Protein AF-A0A2E9QDQ7-F1 (afdb_monomer)

Structure (mmCIF, N/CA/C/O backbone):
data_AF-A0A2E9QDQ7-F1
#
_entry.id   AF-A0A2E9QDQ7-F1
#
loop_
_atom_site.group_PDB
_atom_site.id
_atom_site.type_symbol
_atom_site.label_atom_id
_atom_site.label_alt_id
_atom_site.label_comp_id
_atom_site.label_asym_id
_atom_site.label_entity_id
_atom_site.label_seq_id
_atom_site.pdbx_PDB_ins_code
_atom_site.Cartn_x
_atom_site.Cartn_y
_atom_site.Cartn_z
_atom_site.occupancy
_atom_site.B_iso_or_equiv
_atom_site.auth_seq_id
_atom_site.auth_comp_id
_atom_site.auth_asym_id
_atom_site.auth_atom_id
_atom_site.pdbx_PDB_model_num
ATOM 1 N N . MET A 1 1 ? -11.666 1.377 -4.162 1.00 69.69 1 MET A N 1
ATOM 2 C CA . MET A 1 1 ? -11.139 2.618 -3.566 1.00 69.69 1 MET A CA 1
ATOM 3 C C . MET A 1 1 ? -12.273 3.069 -2.701 1.00 69.69 1 MET A C 1
ATOM 5 O O . MET A 1 1 ? -13.340 3.264 -3.273 1.00 69.69 1 MET A O 1
ATOM 9 N N . ALA A 1 2 ? -12.061 3.146 -1.387 1.00 80.88 2 ALA A N 1
ATOM 10 C CA . ALA A 1 2 ? -13.125 3.491 -0.459 1.00 80.88 2 ALA A CA 1
ATOM 11 C C . ALA A 1 2 ? -13.855 4.744 -0.945 1.00 80.88 2 ALA A C 1
ATOM 13 O O . ALA A 1 2 ? -13.221 5.751 -1.274 1.00 80.88 2 ALA A O 1
ATOM 14 N N . LEU A 1 3 ? -15.177 4.650 -1.048 1.00 86.06 3 LEU A N 1
ATOM 15 C CA . LEU A 1 3 ? -15.994 5.779 -1.452 1.00 86.06 3 LEU A CA 1
ATOM 16 C C . LEU A 1 3 ? -16.022 6.782 -0.294 1.00 86.06 3 LEU A C 1
ATOM 18 O O . LEU A 1 3 ? -16.659 6.534 0.730 1.00 86.06 3 LEU A O 1
ATOM 22 N N . ILE A 1 4 ? -15.309 7.895 -0.459 1.00 90.00 4 ILE A N 1
ATOM 23 C CA . ILE A 1 4 ? -15.383 9.037 0.453 1.00 90.00 4 ILE A CA 1
ATOM 24 C C . ILE A 1 4 ? -16.453 9.980 -0.079 1.00 90.00 4 ILE A C 1
ATOM 26 O O . ILE A 1 4 ? -16.355 10.471 -1.202 1.00 90.00 4 ILE A O 1
ATOM 30 N N . ILE A 1 5 ? -17.487 10.190 0.723 1.00 90.12 5 ILE A N 1
ATOM 31 C CA . ILE A 1 5 ? -18.567 11.125 0.439 1.00 90.12 5 ILE A CA 1
ATOM 32 C C . ILE A 1 5 ? -18.109 12.492 0.935 1.00 90.12 5 ILE A C 1
ATOM 34 O O . ILE A 1 5 ? -17.654 12.619 2.077 1.00 90.12 5 ILE A O 1
ATOM 38 N N . GLN A 1 6 ? -18.199 13.485 0.056 1.00 92.88 6 GLN A N 1
ATOM 39 C CA . GLN A 1 6 ? -17.952 14.884 0.372 1.00 92.88 6 GLN A CA 1
ATOM 40 C C . GLN A 1 6 ? -19.229 15.691 0.131 1.00 92.88 6 GLN A C 1
ATOM 42 O O . GLN A 1 6 ? -19.962 15.391 -0.816 1.00 92.88 6 GLN A O 1
ATOM 47 N N . ASP A 1 7 ? -19.483 16.687 0.977 1.00 92.12 7 ASP A N 1
ATOM 48 C CA . ASP A 1 7 ? -20.577 17.642 0.784 1.00 92.12 7 ASP A CA 1
ATOM 49 C C . ASP A 1 7 ? -20.266 18.652 -0.343 1.00 92.12 7 ASP A C 1
ATOM 51 O O . ASP A 1 7 ? -19.207 18.615 -0.978 1.00 92.12 7 ASP A O 1
ATOM 55 N N . GLU A 1 8 ? -21.205 19.565 -0.609 1.00 94.19 8 GLU A N 1
ATOM 56 C CA . GLU A 1 8 ? -21.046 20.620 -1.625 1.00 94.19 8 GLU A CA 1
ATOM 57 C C . GLU A 1 8 ? -19.878 21.579 -1.324 1.00 94.19 8 GLU A C 1
ATOM 59 O O . GLU A 1 8 ? -19.336 22.197 -2.243 1.00 94.19 8 GLU A O 1
ATOM 64 N N . ASP A 1 9 ? -19.461 21.664 -0.059 1.00 93.12 9 ASP A N 1
ATOM 65 C CA . ASP A 1 9 ? -18.353 22.492 0.419 1.00 93.12 9 ASP A CA 1
ATOM 66 C C . ASP A 1 9 ? -17.008 21.730 0.431 1.00 93.12 9 ASP A C 1
ATOM 68 O O . ASP A 1 9 ? -15.956 22.313 0.714 1.00 93.12 9 ASP A O 1
ATOM 72 N N . GLY A 1 10 ? -17.010 20.436 0.088 1.00 91.62 10 GLY A N 1
ATOM 73 C CA . GLY A 1 10 ? -15.838 19.561 0.072 1.00 91.62 10 GLY A CA 1
ATOM 74 C C . GLY A 1 10 ? -15.467 18.953 1.431 1.00 91.62 10 GLY A C 1
ATOM 75 O O . GLY A 1 10 ? -14.397 18.347 1.550 1.00 91.62 10 GLY A O 1
ATOM 76 N N . ASN A 1 11 ? -16.312 19.089 2.457 1.00 91.44 11 ASN A N 1
ATOM 77 C CA . ASN A 1 11 ? -16.100 18.447 3.753 1.00 91.44 11 ASN A CA 1
ATOM 78 C C . ASN A 1 11 ? -16.410 16.953 3.669 1.00 91.44 11 ASN A C 1
ATOM 80 O O . ASN A 1 11 ? -17.336 16.536 2.981 1.00 91.44 11 ASN A O 1
ATOM 84 N N . ILE A 1 12 ? -15.653 16.135 4.401 1.00 92.94 12 ILE A N 1
ATOM 85 C CA . ILE A 1 12 ? -15.870 14.686 4.452 1.00 92.94 12 ILE A CA 1
ATOM 86 C C . ILE A 1 12 ? -17.113 14.377 5.299 1.00 92.94 12 ILE A C 1
ATOM 88 O O . ILE A 1 12 ? -17.152 14.709 6.482 1.00 92.94 12 ILE A O 1
ATOM 92 N N . GLU A 1 13 ? -18.087 13.678 4.714 1.00 95.25 13 GLU A N 1
ATOM 93 C CA . GLU A 1 13 ? -19.295 13.187 5.401 1.00 95.25 13 GLU A CA 1
ATOM 94 C C . GLU A 1 13 ? -19.233 11.687 5.730 1.00 95.25 13 GLU A C 1
ATOM 96 O O . GLU A 1 13 ? -20.048 11.168 6.495 1.00 95.25 13 GLU A O 1
ATOM 101 N N . SER A 1 14 ? -18.266 10.960 5.164 1.00 96.12 14 SER A N 1
ATOM 102 C CA . SER A 1 14 ? -18.075 9.539 5.459 1.00 96.12 14 SER A CA 1
ATOM 103 C C . SER A 1 14 ? -17.737 9.298 6.935 1.00 96.12 14 SER A C 1
ATOM 105 O O . SER A 1 14 ? -16.966 10.035 7.548 1.00 96.12 14 SER A O 1
ATOM 107 N N . THR A 1 15 ? -18.258 8.207 7.493 1.00 97.38 15 THR A N 1
ATOM 108 C CA . THR A 1 15 ? -18.005 7.783 8.877 1.00 97.38 15 THR A CA 1
ATOM 109 C C . THR A 1 15 ? -16.925 6.708 8.955 1.00 97.38 15 THR A C 1
ATOM 111 O O . THR A 1 15 ? -16.829 5.843 8.084 1.00 97.38 15 THR A O 1
ATOM 114 N N . CYS A 1 16 ? -16.148 6.709 10.034 1.00 98.06 16 CYS A N 1
ATOM 115 C CA . CYS A 1 16 ? -15.185 5.662 10.349 1.00 98.06 16 CYS A CA 1
ATOM 116 C C . CYS A 1 16 ? -15.912 4.348 10.648 1.00 98.06 16 CYS A C 1
ATOM 118 O O . CYS A 1 16 ? -16.720 4.282 11.575 1.00 98.06 16 CYS A O 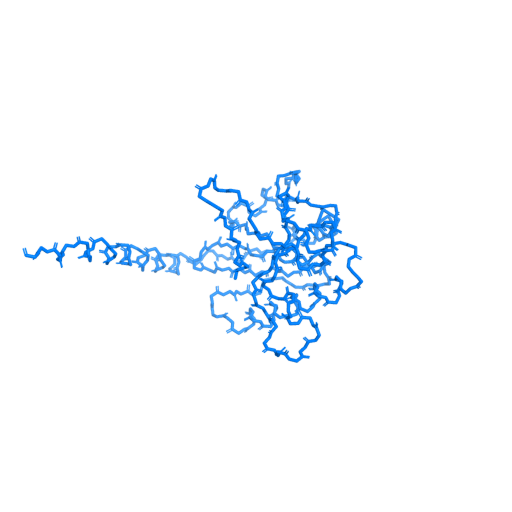1
ATOM 120 N N . CYS A 1 17 ? -15.580 3.278 9.926 1.00 97.94 17 CYS A N 1
ATOM 121 C CA . CYS A 1 17 ? -16.253 1.984 10.087 1.00 97.94 17 CYS A CA 1
ATOM 122 C C . CYS A 1 17 ? -15.994 1.286 11.437 1.00 97.94 17 CYS A C 1
ATOM 124 O O . CYS A 1 17 ? -16.620 0.272 11.724 1.00 97.94 17 CYS A O 1
ATOM 126 N N . LEU A 1 18 ? -15.068 1.796 12.260 1.00 98.19 18 LEU A N 1
ATOM 127 C CA . LEU A 1 18 ? -14.737 1.220 13.568 1.00 98.19 18 LEU A CA 1
ATOM 128 C C . LEU A 1 18 ? -15.426 1.936 14.736 1.00 98.19 18 LEU A C 1
ATOM 130 O O . LEU A 1 18 ? -15.877 1.276 15.668 1.00 98.19 18 LEU A O 1
ATOM 134 N N . CYS A 1 19 ? -15.490 3.272 14.721 1.00 98.25 19 CYS A N 1
ATOM 135 C CA . CYS A 1 19 ? -16.078 4.053 15.818 1.00 98.25 19 CYS A CA 1
ATOM 136 C C . CYS A 1 19 ? -17.420 4.710 15.473 1.00 98.25 19 CYS A C 1
ATOM 138 O O . CYS A 1 19 ? -18.106 5.160 16.383 1.00 98.25 19 CYS A O 1
ATOM 140 N N . GLY A 1 20 ? -17.799 4.772 14.192 1.00 97.81 20 GLY A N 1
ATOM 141 C CA . GLY A 1 20 ? -19.032 5.409 13.721 1.00 97.81 20 GLY A CA 1
ATOM 142 C C . GLY A 1 20 ? -18.980 6.938 13.617 1.00 97.81 20 GLY A C 1
ATOM 143 O O . GLY A 1 20 ? -19.902 7.531 13.068 1.00 97.81 20 GLY A O 1
ATOM 144 N N . GLU A 1 21 ? -17.912 7.582 14.092 1.00 97.94 21 GLU A N 1
ATOM 145 C CA . GLU A 1 21 ? -17.745 9.039 14.023 1.00 97.94 21 GLU A CA 1
ATOM 146 C C . GLU A 1 21 ? -17.345 9.509 12.617 1.00 97.94 21 GLU A C 1
ATOM 148 O O . GLU A 1 21 ? -16.761 8.750 11.838 1.00 97.94 21 GLU A O 1
ATOM 153 N N . ILE A 1 22 ? -17.607 10.783 12.306 1.00 97.00 22 ILE A N 1
ATOM 154 C CA . ILE A 1 22 ? -17.210 11.411 11.034 1.00 97.00 22 ILE A CA 1
ATOM 155 C C . ILE A 1 22 ? -15.687 11.312 10.848 1.00 97.00 22 ILE A C 1
ATOM 157 O O . ILE A 1 22 ? -14.900 11.518 11.780 1.00 97.00 22 ILE A O 1
ATOM 161 N N . LEU A 1 23 ? -15.257 10.973 9.633 1.00 97.06 23 LEU A N 1
ATOM 162 C CA . LEU A 1 23 ? -13.845 10.897 9.286 1.00 97.06 23 LEU A CA 1
ATOM 163 C C . LEU A 1 23 ? -13.187 12.270 9.292 1.00 97.06 23 LEU A C 1
ATOM 165 O O . LEU A 1 23 ? -13.744 13.268 8.847 1.00 97.06 23 LEU A O 1
ATOM 169 N N . CYS A 1 24 ? -11.945 12.289 9.750 1.00 94.19 24 CYS A N 1
ATOM 170 C CA . CYS A 1 24 ? -11.055 13.424 9.606 1.00 94.19 24 CYS A CA 1
ATOM 171 C C . CYS A 1 24 ? -9.728 12.945 9.024 1.00 94.19 24 CYS A C 1
ATOM 173 O O . CYS A 1 24 ? -9.340 11.785 9.193 1.00 94.19 24 CYS A O 1
ATOM 175 N N . GLU A 1 25 ? -9.045 13.841 8.321 1.00 90.50 25 GLU A N 1
ATOM 176 C CA . GLU A 1 25 ? -7.719 13.560 7.783 1.00 90.50 25 GLU A CA 1
ATOM 177 C C . GLU A 1 25 ? -6.648 13.601 8.896 1.00 90.50 25 GLU A C 1
ATOM 179 O O . GLU A 1 25 ? -6.712 14.471 9.773 1.00 90.50 25 GLU A O 1
ATOM 184 N N . PRO A 1 26 ? -5.632 12.717 8.855 1.00 93.88 26 PRO A N 1
ATOM 185 C CA . PRO A 1 26 ? -5.490 11.615 7.906 1.00 93.88 26 PRO A CA 1
ATOM 186 C C . PRO A 1 26 ? -6.355 10.396 8.283 1.00 93.88 26 PRO A C 1
ATOM 188 O O . PRO A 1 26 ? -6.446 10.024 9.459 1.00 93.88 26 PRO A O 1
ATOM 191 N N . PHE A 1 27 ? -6.899 9.696 7.284 1.00 95.44 27 PHE A N 1
ATOM 192 C CA . PHE A 1 27 ? -7.572 8.401 7.467 1.00 95.44 27 PHE A CA 1
ATOM 193 C C . PHE A 1 27 ? -6.848 7.244 6.758 1.00 95.44 27 PHE A C 1
ATOM 195 O O . PHE A 1 27 ? -6.001 7.435 5.887 1.00 95.44 27 PHE A O 1
ATOM 202 N N . TYR A 1 28 ? -7.173 6.019 7.164 1.00 96.88 28 TYR A N 1
ATOM 203 C CA . TYR A 1 28 ? -6.730 4.780 6.537 1.00 96.88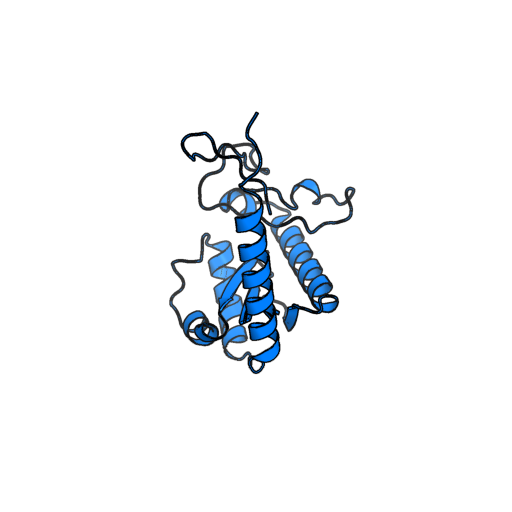 28 TYR A CA 1
ATOM 204 C C . TYR A 1 28 ? -7.877 4.179 5.730 1.00 96.88 28 TYR A C 1
ATOM 206 O O . TYR A 1 28 ? -9.006 4.069 6.210 1.00 96.88 28 TYR A O 1
ATOM 214 N N . ALA A 1 29 ? -7.581 3.767 4.505 1.00 96.44 29 ALA A N 1
ATOM 215 C CA . ALA A 1 29 ? -8.517 3.055 3.657 1.00 96.44 29 ALA A CA 1
ATOM 216 C C . ALA A 1 29 ? -7.762 2.115 2.719 1.00 96.44 29 ALA A C 1
ATOM 218 O O . ALA A 1 29 ? -6.617 2.359 2.338 1.00 96.44 29 ALA A O 1
ATOM 219 N N . THR A 1 30 ? -8.435 1.046 2.310 1.00 96.50 30 THR A N 1
ATOM 220 C CA . THR A 1 30 ? -7.935 0.115 1.294 1.00 96.50 30 THR A CA 1
ATOM 221 C C . THR A 1 30 ? -8.878 0.108 0.098 1.00 96.50 30 THR A C 1
ATOM 223 O O . THR A 1 30 ? -9.997 0.603 0.176 1.00 96.50 30 THR A O 1
ATOM 226 N N . SER A 1 31 ? -8.429 -0.425 -1.036 1.00 94.62 31 SER A N 1
ATOM 227 C CA . SER A 1 31 ? -9.348 -0.923 -2.062 1.00 94.62 31 SER A CA 1
ATOM 228 C C . SER A 1 31 ? -9.942 -2.255 -1.620 1.00 94.62 31 SER A C 1
ATOM 230 O O . SER A 1 31 ? -9.203 -3.040 -1.029 1.00 94.62 31 SER A O 1
ATOM 232 N N . HIS A 1 32 ? -11.174 -2.569 -2.015 1.00 96.25 32 HIS A N 1
ATOM 233 C CA . HIS A 1 32 ? -11.739 -3.907 -1.816 1.00 96.25 32 HIS A CA 1
ATOM 234 C C . HIS A 1 32 ? -10.770 -5.017 -2.275 1.00 96.25 32 HIS A C 1
ATOM 236 O O . HIS A 1 32 ? -10.263 -4.988 -3.399 1.00 96.25 32 HIS A O 1
ATOM 242 N N . PHE A 1 33 ? -10.477 -5.967 -1.388 1.00 97.06 33 PHE A N 1
ATOM 243 C CA . PHE A 1 33 ? -9.507 -7.048 -1.601 1.00 97.06 33 PHE A CA 1
ATOM 244 C C . PHE A 1 33 ? -9.974 -8.407 -1.060 1.00 97.06 33 PHE A C 1
ATOM 246 O O . PHE A 1 33 ? -9.419 -9.430 -1.448 1.00 97.06 33 PHE A O 1
ATOM 253 N N . ILE A 1 34 ? -10.995 -8.453 -0.202 1.00 97.50 34 ILE A N 1
ATOM 254 C CA . ILE A 1 34 ? -11.528 -9.706 0.341 1.00 97.50 34 ILE A CA 1
ATOM 255 C C . ILE A 1 34 ? -12.701 -10.152 -0.531 1.00 97.50 34 ILE A C 1
ATOM 257 O O . ILE A 1 34 ? -13.760 -9.550 -0.482 1.00 97.50 34 ILE A O 1
ATOM 261 N N . ALA A 1 35 ? -12.522 -11.206 -1.328 1.00 96.38 35 ALA A N 1
ATOM 262 C CA . ALA A 1 35 ? -13.565 -11.663 -2.254 1.00 96.38 35 ALA A CA 1
ATOM 263 C C . ALA A 1 35 ? -14.699 -12.462 -1.580 1.00 96.38 35 ALA A C 1
ATOM 265 O O . ALA A 1 35 ? -15.816 -12.492 -2.091 1.00 96.38 35 ALA A O 1
ATOM 266 N N . ASP A 1 36 ? -14.418 -13.140 -0.463 1.00 97.62 36 ASP A N 1
ATOM 267 C CA . ASP A 1 36 ? -15.420 -13.923 0.266 1.00 97.62 36 ASP A CA 1
ATOM 268 C C . ASP A 1 36 ? -16.242 -13.021 1.191 1.00 97.62 36 ASP A C 1
ATOM 270 O O . ASP A 1 36 ? -15.745 -12.548 2.214 1.00 97.62 36 ASP A O 1
ATOM 274 N N . SER A 1 37 ? -17.519 -12.834 0.856 1.00 97.38 37 SER A N 1
ATOM 275 C CA . SER A 1 37 ? -18.459 -12.031 1.640 1.00 97.38 37 SER A CA 1
ATOM 276 C C . SER A 1 37 ? -18.781 -12.606 3.020 1.00 97.38 37 SER A C 1
ATOM 278 O O . SER A 1 37 ? -19.355 -11.902 3.844 1.00 97.38 37 SER A O 1
ATOM 280 N N . ASN A 1 38 ? -18.447 -13.873 3.283 1.00 98.00 38 ASN A N 1
ATOM 281 C CA . ASN A 1 38 ? -18.618 -14.489 4.602 1.00 98.00 38 ASN A CA 1
ATOM 282 C C . ASN A 1 38 ? -17.380 -14.327 5.492 1.00 98.00 38 ASN A C 1
ATOM 284 O O . ASN A 1 38 ? -17.408 -14.722 6.660 1.00 98.00 38 ASN A O 1
ATOM 288 N N . HIS A 1 39 ? -16.284 -13.782 4.959 1.00 98.19 39 HIS A N 1
ATOM 289 C CA . HIS A 1 39 ? -15.084 -13.551 5.742 1.00 98.19 39 HIS A CA 1
ATOM 290 C C . HIS A 1 39 ? -15.365 -12.475 6.811 1.00 98.19 39 HIS A C 1
ATOM 292 O O . HIS A 1 39 ? -15.869 -11.409 6.461 1.00 98.19 39 HIS A O 1
ATOM 298 N N . PRO A 1 40 ? -14.987 -12.672 8.092 1.00 98.25 40 PRO A N 1
ATOM 299 C CA . PRO A 1 40 ? -15.306 -11.726 9.172 1.00 98.25 40 PRO A CA 1
ATOM 300 C C . PRO A 1 40 ? -14.792 -10.301 8.945 1.00 98.25 40 PRO A C 1
ATOM 302 O O . PRO A 1 40 ? -15.317 -9.353 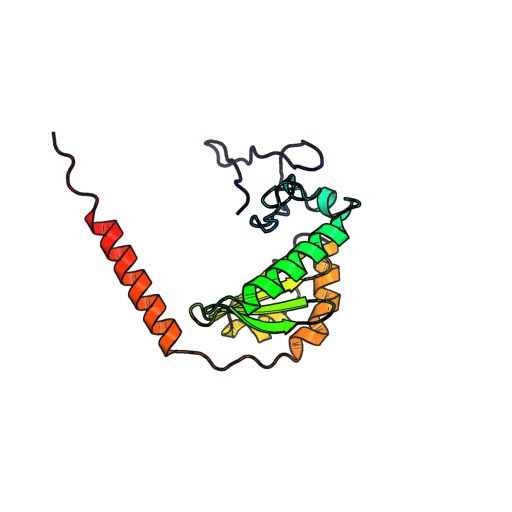9.509 1.00 98.25 40 PRO A O 1
ATOM 305 N N . LEU A 1 41 ? -13.748 -10.156 8.126 1.00 98.19 41 LEU A N 1
ATOM 306 C CA . LEU A 1 41 ? -13.147 -8.861 7.808 1.00 98.19 41 LEU A CA 1
ATOM 307 C C . LEU A 1 41 ? -13.668 -8.215 6.514 1.00 98.19 41 LEU A C 1
ATOM 309 O O . LEU A 1 41 ? -13.179 -7.152 6.135 1.00 98.19 41 LEU A O 1
ATOM 313 N N . PHE A 1 42 ? -14.603 -8.864 5.811 1.00 98.00 42 PHE A N 1
ATOM 314 C CA . PHE A 1 42 ? -15.081 -8.432 4.495 1.00 98.00 42 PHE A CA 1
ATOM 315 C C . PHE A 1 42 ? -15.592 -6.989 4.502 1.00 98.00 42 PHE A C 1
ATOM 317 O O . PHE A 1 42 ? -15.207 -6.206 3.638 1.00 98.00 42 PHE A O 1
ATOM 324 N N . GLU A 1 43 ? -16.392 -6.620 5.507 1.00 97.31 43 GLU A N 1
ATOM 325 C CA . GLU A 1 43 ? -16.998 -5.286 5.614 1.00 97.31 43 GLU A CA 1
ATOM 326 C C . GLU A 1 43 ? -15.977 -4.154 5.797 1.00 97.31 43 GLU A C 1
ATOM 328 O O . GLU A 1 43 ? -16.263 -3.012 5.455 1.00 97.31 43 GLU A O 1
ATOM 333 N N . PHE A 1 44 ? -14.769 -4.464 6.277 1.00 97.69 44 PHE A N 1
ATOM 334 C CA . PHE A 1 44 ? -13.692 -3.483 6.440 1.00 97.69 44 PHE A CA 1
ATOM 335 C C . PHE A 1 44 ? -12.855 -3.313 5.161 1.00 97.69 44 PHE A C 1
ATOM 337 O O . PHE A 1 44 ? -12.030 -2.402 5.055 1.00 97.69 44 PHE A O 1
ATOM 344 N N . SER A 1 45 ? -13.043 -4.191 4.172 1.00 96.00 45 SER A N 1
ATOM 345 C CA . SER A 1 45 ? -12.368 -4.119 2.881 1.00 96.00 45 SER A CA 1
ATOM 346 C C . SER A 1 45 ? -13.061 -3.083 1.996 1.00 96.00 45 SER A C 1
ATOM 348 O O . SER A 1 45 ? -14.205 -3.287 1.603 1.00 96.00 45 SER A O 1
ATOM 350 N N . ASP A 1 46 ? -12.362 -2.001 1.637 1.00 95.50 46 ASP A N 1
ATOM 351 C CA . ASP A 1 46 ? -12.942 -0.784 1.020 1.00 95.50 46 ASP A CA 1
ATOM 352 C C . ASP A 1 46 ? -13.692 0.154 1.981 1.00 95.50 46 ASP A C 1
ATOM 354 O O . ASP A 1 46 ? -14.337 1.097 1.527 1.00 95.50 46 ASP A O 1
ATOM 358 N N . ALA A 1 47 ? -13.565 -0.046 3.297 1.00 96.56 47 ALA A N 1
ATOM 359 C CA . ALA A 1 47 ? -14.126 0.862 4.292 1.00 96.56 47 ALA A CA 1
ATOM 360 C C . ALA A 1 47 ? -13.057 1.822 4.852 1.00 96.56 47 ALA A C 1
ATOM 362 O O . ALA A 1 47 ? -11.953 1.385 5.198 1.00 96.56 47 ALA A O 1
ATOM 363 N N . PRO A 1 48 ? -13.356 3.127 4.953 1.00 97.50 48 PRO A N 1
ATOM 364 C CA . PRO A 1 48 ? -12.444 4.094 5.543 1.00 97.50 48 PRO A CA 1
ATOM 365 C C . PRO A 1 48 ? -12.547 4.125 7.077 1.00 97.50 48 PRO A C 1
ATOM 367 O O . PRO A 1 48 ? -13.613 3.941 7.668 1.00 97.50 48 PRO A O 1
ATOM 370 N N . MET A 1 49 ? -11.423 4.389 7.741 1.00 97.94 49 MET A N 1
ATOM 371 C CA . MET A 1 49 ? -11.322 4.440 9.201 1.00 97.94 49 MET A CA 1
ATOM 372 C C . MET A 1 49 ? -10.250 5.431 9.654 1.00 97.94 49 MET A C 1
ATOM 374 O O . MET A 1 49 ? -9.259 5.639 8.961 1.00 97.94 49 MET A O 1
ATOM 378 N N . HIS A 1 50 ? -10.389 6.031 10.838 1.00 98.06 50 HIS A N 1
ATOM 379 C CA . HIS A 1 50 ? -9.313 6.862 11.390 1.00 98.06 50 HIS A CA 1
ATOM 380 C C . HIS A 1 50 ? -8.054 6.024 11.616 1.00 98.06 50 HIS A C 1
ATOM 382 O O . HIS A 1 50 ? -8.132 4.891 12.099 1.00 98.06 50 HIS A O 1
ATOM 388 N N . TRP A 1 51 ? -6.881 6.613 11.380 1.00 97.56 51 TRP A N 1
ATOM 389 C CA . TRP A 1 51 ? -5.603 5.951 11.654 1.00 97.56 51 TRP A CA 1
ATOM 390 C C . TRP A 1 51 ? -5.476 5.454 13.098 1.00 97.56 51 TRP A C 1
ATOM 392 O O . TRP A 1 51 ? -4.970 4.357 13.335 1.00 97.56 51 TRP A O 1
ATOM 402 N N . SER A 1 52 ? -5.958 6.235 14.069 1.00 97.69 52 SER A N 1
ATOM 403 C CA . SER A 1 52 ? -5.923 5.856 15.485 1.00 97.69 52 SER A CA 1
ATOM 404 C C . SER A 1 52 ? -6.865 4.696 15.807 1.00 97.69 52 SER A C 1
ATOM 406 O O . SER A 1 52 ? -6.483 3.809 16.567 1.00 97.69 52 SER A O 1
ATOM 408 N N . CYS A 1 53 ? -8.061 4.664 15.207 1.00 98.38 53 CYS A N 1
ATOM 409 C CA . CYS A 1 53 ? -8.988 3.541 15.352 1.00 98.38 53 CYS A CA 1
ATOM 410 C C . CYS A 1 53 ? -8.392 2.272 14.745 1.00 98.38 53 CYS A C 1
ATOM 412 O O . CYS A 1 53 ? -8.354 1.242 15.412 1.00 98.38 53 CYS A O 1
ATOM 414 N N . TYR A 1 54 ? -7.848 2.368 13.529 1.00 98.44 54 TYR A N 1
ATOM 415 C CA . TYR A 1 54 ? -7.175 1.256 12.869 1.00 98.44 54 TYR A CA 1
ATOM 416 C C . TYR A 1 54 ? -6.014 0.708 13.705 1.00 98.44 54 TYR A C 1
ATOM 418 O O . TYR A 1 54 ? -5.924 -0.492 13.925 1.00 98.44 54 TYR A O 1
ATOM 426 N N . ALA A 1 55 ? -5.152 1.578 14.236 1.00 98.19 55 ALA A N 1
ATOM 427 C CA . ALA A 1 55 ? -3.984 1.156 15.007 1.00 98.19 55 ALA A CA 1
ATOM 428 C C . ALA A 1 55 ? -4.316 0.486 16.355 1.00 98.19 55 ALA A C 1
ATOM 430 O O . ALA A 1 55 ? -3.468 -0.223 16.895 1.00 98.19 55 ALA A O 1
ATOM 431 N N . LEU A 1 56 ? -5.510 0.728 16.908 1.00 98.25 56 LEU A N 1
ATOM 432 C CA . LEU A 1 56 ? -5.991 0.129 18.160 1.00 98.25 56 LEU A CA 1
ATOM 433 C C . LEU A 1 56 ? -6.944 -1.054 17.938 1.00 98.25 56 LEU A C 1
ATOM 435 O O . LEU A 1 56 ? -7.327 -1.716 18.903 1.00 98.25 56 LEU A O 1
ATOM 439 N N . TRP A 1 57 ? -7.343 -1.313 16.695 1.00 98.56 57 TRP A N 1
ATOM 440 C CA . TRP A 1 57 ? -8.283 -2.372 16.357 1.00 98.56 57 TRP A CA 1
ATOM 441 C C . TRP A 1 57 ? -7.661 -3.756 16.616 1.00 98.56 57 TRP A C 1
ATOM 443 O O . TRP A 1 57 ? -6.587 -4.039 16.083 1.00 98.56 57 TRP A O 1
ATOM 453 N N . PRO A 1 58 ? -8.303 -4.647 17.402 1.00 98.56 58 PRO A N 1
ATOM 454 C CA . PRO A 1 58 ? -7.735 -5.963 17.708 1.00 98.56 58 PRO A CA 1
ATOM 455 C C . PRO A 1 58 ? -7.385 -6.811 16.478 1.00 98.56 58 PRO A C 1
ATOM 457 O O . PRO A 1 58 ? -6.385 -7.526 16.503 1.00 98.56 58 PRO A O 1
ATOM 460 N N . ASP A 1 59 ? -8.150 -6.685 15.388 1.00 98.56 59 ASP A N 1
ATOM 461 C CA . ASP A 1 59 ? -7.911 -7.435 14.149 1.00 98.56 59 ASP A CA 1
ATOM 462 C C . ASP A 1 59 ? -6.978 -6.711 13.164 1.00 98.56 59 ASP A C 1
ATOM 464 O O . ASP A 1 59 ? -6.748 -7.209 12.062 1.00 98.56 59 ASP A O 1
ATOM 468 N N . GLN A 1 60 ? -6.380 -5.573 13.546 1.00 98.38 60 GLN A N 1
ATOM 469 C CA . GLN A 1 60 ? -5.497 -4.771 12.688 1.00 98.38 60 GLN A CA 1
ATOM 470 C C . GLN A 1 60 ? -4.401 -5.614 12.032 1.00 98.38 60 GLN A C 1
ATOM 472 O O . GLN A 1 60 ? -4.191 -5.535 10.822 1.00 98.38 60 GLN A O 1
ATOM 477 N N . THR A 1 61 ? -3.702 -6.434 12.820 1.00 98.62 61 THR A N 1
ATOM 478 C CA . THR A 1 61 ? -2.606 -7.264 12.305 1.00 98.62 61 THR A CA 1
ATOM 479 C C . THR A 1 61 ? -3.123 -8.330 11.340 1.00 98.62 61 THR A C 1
ATOM 481 O O . THR A 1 61 ? -2.533 -8.519 10.280 1.00 98.62 61 THR A O 1
ATOM 484 N N . ALA A 1 62 ? -4.248 -8.979 11.657 1.00 98.56 62 ALA A N 1
ATOM 485 C CA . ALA A 1 62 ? -4.859 -9.978 10.781 1.00 98.56 62 ALA A CA 1
ATOM 486 C C . ALA A 1 62 ? -5.336 -9.359 9.456 1.00 98.56 62 ALA A C 1
ATOM 488 O O . ALA A 1 62 ? -5.131 -9.937 8.389 1.00 98.56 62 ALA A O 1
ATOM 489 N N . PHE A 1 63 ? -5.914 -8.158 9.513 1.00 98.62 63 PHE A N 1
ATOM 490 C CA . PHE A 1 63 ? -6.344 -7.407 8.340 1.00 98.62 63 PHE A CA 1
ATOM 491 C C . PHE A 1 63 ? -5.165 -7.010 7.442 1.00 98.62 63 PHE A C 1
ATOM 493 O O . PHE A 1 63 ? -5.201 -7.249 6.233 1.00 98.62 63 PHE A O 1
ATOM 500 N N . ALA A 1 64 ? -4.099 -6.448 8.024 1.00 98.56 64 ALA A N 1
ATOM 501 C CA . ALA A 1 64 ? -2.897 -6.050 7.291 1.00 98.56 64 ALA A CA 1
ATOM 502 C C . ALA A 1 64 ? -2.188 -7.255 6.647 1.00 98.56 64 ALA A C 1
ATOM 504 O O . ALA A 1 64 ? -1.784 -7.190 5.484 1.00 98.56 64 ALA A O 1
ATOM 505 N N . ASP A 1 65 ? -2.101 -8.378 7.366 1.00 98.56 65 ASP A N 1
ATOM 506 C CA . ASP A 1 65 ? -1.551 -9.629 6.843 1.00 98.56 65 ASP A CA 1
ATOM 507 C C . ASP A 1 65 ? -2.373 -10.173 5.669 1.00 98.56 65 ASP A C 1
ATOM 509 O O . ASP A 1 65 ? -1.799 -10.595 4.661 1.00 98.56 65 ASP A O 1
ATOM 513 N N . LEU A 1 66 ? -3.705 -10.142 5.766 1.00 98.50 66 LEU A N 1
ATOM 514 C CA . LEU A 1 66 ? -4.582 -10.596 4.688 1.00 98.50 66 LEU A CA 1
ATOM 515 C C . LEU A 1 66 ? -4.455 -9.704 3.447 1.00 98.50 66 LEU A C 1
ATOM 517 O O . LEU A 1 66 ? -4.363 -10.222 2.330 1.00 98.50 66 LEU A O 1
ATOM 521 N N . LEU A 1 67 ? -4.388 -8.380 3.627 1.00 98.50 67 LEU A N 1
ATOM 522 C CA . LEU A 1 67 ? -4.122 -7.435 2.538 1.00 98.50 67 LEU A CA 1
ATOM 523 C C . LEU A 1 67 ? -2.782 -7.745 1.864 1.00 98.50 67 LEU A C 1
ATOM 525 O O . LEU A 1 67 ? -2.714 -7.839 0.638 1.00 98.50 67 LEU A O 1
ATOM 529 N N . PHE A 1 68 ? -1.731 -7.947 2.660 1.00 98.56 68 PHE A N 1
ATOM 530 C CA . PHE A 1 68 ? -0.393 -8.269 2.175 1.00 98.56 68 PHE A CA 1
ATOM 531 C C . PHE A 1 68 ? -0.370 -9.543 1.330 1.00 98.56 68 PHE A C 1
ATOM 533 O O . PHE A 1 68 ? 0.159 -9.549 0.217 1.00 98.56 68 PHE A O 1
ATOM 540 N N . GLN A 1 69 ? -0.978 -10.617 1.837 1.00 98.25 69 GLN A N 1
ATOM 541 C CA . GLN A 1 69 ? -1.069 -11.899 1.137 1.00 98.25 69 GLN A CA 1
ATOM 542 C C . GLN A 1 69 ? -1.865 -11.770 -0.161 1.00 98.25 69 GLN A C 1
ATOM 544 O O . GLN A 1 69 ? -1.409 -12.229 -1.209 1.00 98.25 69 GLN A O 1
ATOM 549 N N . THR A 1 70 ? -3.006 -11.082 -0.111 1.00 97.69 70 THR A N 1
ATOM 550 C CA . THR A 1 70 ? -3.861 -10.862 -1.281 1.00 97.69 70 THR A CA 1
ATOM 551 C C . THR A 1 70 ? -3.129 -10.069 -2.359 1.00 97.69 70 THR A C 1
ATOM 553 O O . THR A 1 70 ? -3.153 -10.437 -3.530 1.00 97.69 70 THR A O 1
ATOM 556 N N . LYS A 1 71 ? -2.418 -9.000 -1.984 1.00 97.56 71 LYS A N 1
ATOM 557 C CA . LYS A 1 71 ? -1.633 -8.188 -2.924 1.00 97.56 71 LYS A CA 1
ATOM 558 C C . LYS A 1 71 ? -0.480 -8.976 -3.538 1.00 97.56 71 LYS A C 1
ATOM 560 O O . LYS A 1 71 ? -0.288 -8.893 -4.748 1.00 97.56 71 LYS A O 1
ATOM 565 N N . ALA A 1 72 ? 0.232 -9.778 -2.746 1.00 97.44 72 ALA A N 1
ATOM 566 C CA . ALA A 1 72 ? 1.283 -10.655 -3.258 1.00 97.44 72 ALA A CA 1
ATOM 567 C C . ALA A 1 72 ? 0.726 -11.691 -4.252 1.00 97.44 72 ALA A C 1
ATOM 569 O O . ALA A 1 72 ? 1.295 -11.887 -5.325 1.00 97.44 72 ALA A O 1
ATOM 570 N N . GLN A 1 73 ? -0.414 -12.312 -3.931 1.00 97.00 73 GLN A N 1
ATOM 571 C CA . GLN A 1 73 ? -1.077 -13.278 -4.808 1.00 97.00 73 GLN A CA 1
ATOM 572 C C . GLN A 1 73 ? -1.597 -12.630 -6.097 1.00 97.00 73 GLN A C 1
ATOM 574 O O . GLN A 1 73 ? -1.434 -13.198 -7.175 1.00 97.00 73 GLN A O 1
ATOM 579 N N . ASN A 1 74 ? -2.194 -11.441 -6.011 1.00 95.62 74 ASN A N 1
ATOM 580 C CA . ASN A 1 74 ? -2.686 -10.721 -7.184 1.00 95.62 74 ASN A CA 1
ATOM 581 C C . ASN A 1 74 ? -1.531 -10.317 -8.102 1.00 95.62 74 ASN A C 1
ATOM 583 O O . ASN A 1 74 ? -1.603 -10.570 -9.298 1.00 95.62 74 ASN A O 1
ATOM 587 N N . ALA A 1 75 ? -0.436 -9.792 -7.547 1.00 95.12 75 ALA A N 1
ATOM 588 C CA . ALA A 1 75 ? 0.749 -9.429 -8.321 1.00 95.12 75 ALA A CA 1
ATOM 589 C C . ALA A 1 75 ? 1.419 -10.636 -9.004 1.00 95.12 75 ALA A C 1
ATOM 591 O O . ALA A 1 75 ? 2.033 -10.484 -10.053 1.00 95.12 75 ALA A O 1
ATOM 592 N N . ALA A 1 76 ? 1.288 -11.849 -8.457 1.00 93.31 76 ALA A N 1
ATOM 593 C CA . ALA A 1 76 ? 1.771 -13.061 -9.122 1.00 93.31 76 ALA A CA 1
ATOM 594 C C . ALA A 1 76 ? 0.953 -13.4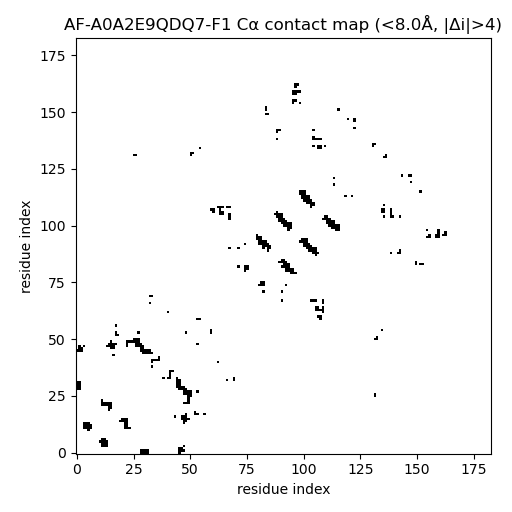39 -10.375 1.00 93.31 76 ALA A C 1
ATOM 596 O O . ALA A 1 76 ? 1.454 -14.170 -11.227 1.00 93.31 76 ALA A O 1
ATOM 597 N N . ASN A 1 77 ? -0.285 -12.946 -10.484 1.00 94.06 77 ASN A N 1
ATOM 598 C CA . ASN A 1 77 ? -1.203 -13.212 -11.595 1.00 94.06 77 ASN A CA 1
ATOM 599 C C . ASN A 1 77 ? -1.414 -11.989 -12.510 1.00 94.06 77 ASN A C 1
ATOM 601 O O . ASN A 1 77 ? -2.196 -12.066 -13.455 1.00 94.06 77 ASN A O 1
ATOM 605 N N . ASP A 1 78 ? -0.752 -10.865 -12.228 1.00 93.56 78 ASP A N 1
ATOM 606 C CA . ASP A 1 78 ? -0.909 -9.604 -12.951 1.00 93.56 78 ASP A CA 1
ATOM 607 C C . ASP A 1 78 ? 0.221 -9.434 -13.982 1.00 93.56 78 ASP A C 1
ATOM 609 O O . ASP A 1 78 ? 1.406 -9.475 -13.655 1.00 93.56 78 ASP A O 1
ATOM 613 N N . GLU A 1 79 ? -0.130 -9.234 -15.254 1.00 93.00 79 GLU A N 1
ATOM 614 C CA . GLU A 1 79 ? 0.856 -9.024 -16.325 1.00 93.00 79 GLU A CA 1
ATOM 615 C C . GLU A 1 79 ? 1.536 -7.643 -16.260 1.00 93.00 79 GLU A C 1
ATOM 617 O O . GLU A 1 79 ? 2.632 -7.455 -16.798 1.00 93.00 79 GLU A O 1
ATOM 622 N N . LEU A 1 80 ? 0.895 -6.661 -15.623 1.00 91.31 80 LEU A N 1
ATOM 623 C CA . LEU A 1 80 ? 1.352 -5.273 -15.542 1.00 91.31 80 LEU A CA 1
ATOM 624 C C . LEU A 1 80 ? 2.239 -5.022 -14.321 1.00 91.31 80 LEU A C 1
ATOM 626 O O . LEU A 1 80 ? 3.119 -4.154 -14.384 1.00 91.31 80 LEU A O 1
ATOM 630 N N . TRP A 1 81 ? 2.034 -5.782 -13.245 1.00 95.44 81 TRP A N 1
ATOM 631 C CA . TRP A 1 81 ? 2.733 -5.628 -11.971 1.00 95.44 81 TRP A CA 1
ATOM 632 C C . TRP A 1 81 ? 3.605 -6.840 -11.667 1.00 95.44 81 TRP A C 1
ATOM 634 O O . TRP A 1 81 ? 3.122 -7.946 -11.485 1.00 95.44 81 TRP A O 1
ATOM 644 N N . THR A 1 82 ? 4.919 -6.640 -11.573 1.00 95.88 82 THR A N 1
ATOM 645 C CA . THR A 1 82 ? 5.860 -7.714 -11.218 1.00 95.88 82 THR A CA 1
ATOM 646 C C . THR A 1 82 ? 6.303 -7.578 -9.764 1.00 95.88 82 THR A C 1
ATOM 648 O O . THR A 1 82 ? 6.759 -6.506 -9.370 1.00 95.88 82 THR A O 1
ATOM 651 N N . VAL A 1 83 ? 6.250 -8.656 -8.977 1.00 97.56 83 VAL A N 1
ATOM 652 C CA . VAL A 1 83 ? 6.892 -8.703 -7.650 1.00 97.56 83 VAL A CA 1
ATOM 653 C C . VAL A 1 83 ? 8.412 -8.651 -7.825 1.00 97.56 83 VAL A C 1
ATOM 655 O O . VAL A 1 83 ? 8.991 -9.535 -8.454 1.00 97.56 83 VAL A O 1
ATOM 658 N N . ILE A 1 84 ? 9.064 -7.624 -7.275 1.00 98.00 84 ILE A N 1
ATOM 659 C CA . ILE A 1 84 ? 10.533 -7.477 -7.318 1.00 98.00 84 ILE A CA 1
ATOM 660 C C . ILE A 1 84 ? 11.190 -7.712 -5.956 1.00 98.00 84 ILE A C 1
ATOM 662 O O . ILE A 1 84 ? 12.393 -7.948 -5.882 1.00 98.00 84 ILE A O 1
ATOM 666 N N . PHE A 1 85 ? 10.407 -7.658 -4.880 1.00 98.38 85 PHE A N 1
ATOM 667 C CA . PHE A 1 85 ? 10.857 -7.948 -3.527 1.00 98.38 85 PHE A CA 1
ATOM 668 C C . PHE A 1 85 ? 9.675 -8.382 -2.666 1.00 98.38 85 PHE A C 1
ATOM 670 O O . PHE A 1 85 ? 8.603 -7.785 -2.732 1.00 98.38 85 PHE A O 1
ATOM 677 N N . GLN A 1 86 ? 9.875 -9.397 -1.833 1.00 98.25 86 GLN A N 1
ATOM 678 C CA . GLN A 1 86 ? 8.895 -9.827 -0.844 1.00 98.25 86 GLN A CA 1
ATOM 679 C C . GLN A 1 86 ? 9.620 -10.460 0.339 1.00 98.25 86 GLN A C 1
ATOM 681 O O . GLN A 1 86 ? 10.441 -11.361 0.166 1.00 98.25 86 GLN A O 1
ATOM 686 N N . ASN A 1 87 ? 9.299 -10.015 1.547 1.00 97.88 87 ASN A N 1
ATOM 687 C CA . ASN A 1 87 ? 9.800 -10.618 2.776 1.00 97.88 87 ASN A CA 1
ATOM 688 C C . ASN A 1 87 ? 8.754 -10.510 3.905 1.00 97.88 87 ASN A C 1
ATOM 690 O O . ASN A 1 87 ? 7.558 -10.354 3.662 1.00 97.88 87 ASN A O 1
ATOM 694 N N . GLN A 1 88 ? 9.198 -10.628 5.158 1.00 97.81 88 GLN A N 1
ATOM 695 C CA . GLN A 1 88 ? 8.327 -10.529 6.332 1.00 97.81 88 GLN A CA 1
ATOM 696 C C . GLN A 1 88 ? 7.906 -9.094 6.692 1.00 97.81 88 GLN A C 1
ATOM 698 O O . GLN A 1 88 ? 7.022 -8.938 7.525 1.00 97.81 88 GLN A O 1
ATOM 703 N N . THR A 1 89 ? 8.507 -8.058 6.108 1.00 98.12 89 THR A N 1
ATOM 704 C CA . THR A 1 89 ? 8.227 -6.654 6.453 1.00 98.12 89 THR A CA 1
ATOM 705 C C . THR A 1 89 ? 7.545 -5.885 5.325 1.00 98.12 89 THR A C 1
ATOM 707 O O . THR A 1 89 ? 6.722 -5.014 5.606 1.00 98.12 89 THR A O 1
ATOM 710 N N . ALA A 1 90 ? 7.835 -6.211 4.065 1.00 98.44 90 ALA A N 1
ATOM 711 C CA . ALA A 1 90 ? 7.340 -5.484 2.906 1.00 98.44 90 ALA A CA 1
ATOM 712 C C . ALA A 1 90 ? 7.198 -6.353 1.644 1.00 98.44 90 ALA A C 1
ATOM 714 O O . ALA A 1 90 ? 7.838 -7.396 1.478 1.00 98.44 90 ALA A O 1
ATOM 715 N N . LEU A 1 91 ? 6.348 -5.867 0.745 1.00 98.62 91 LEU A N 1
ATOM 716 C CA . LEU A 1 91 ? 6.146 -6.329 -0.619 1.00 98.62 91 LEU A CA 1
ATOM 717 C C . LEU A 1 91 ? 6.415 -5.130 -1.524 1.00 98.62 91 LEU A C 1
ATOM 719 O O . LEU A 1 91 ? 5.849 -4.063 -1.309 1.00 98.62 91 LEU A O 1
ATOM 723 N N . VAL A 1 92 ? 7.263 -5.308 -2.532 1.00 98.38 92 VAL A N 1
ATOM 724 C CA . VAL A 1 92 ? 7.486 -4.301 -3.568 1.00 98.38 92 VAL A CA 1
ATOM 725 C C . VAL A 1 92 ? 7.108 -4.890 -4.910 1.00 98.38 92 VAL A C 1
ATOM 727 O O . VAL A 1 92 ? 7.676 -5.895 -5.355 1.00 98.38 92 VAL A O 1
ATOM 730 N N . THR A 1 93 ? 6.160 -4.235 -5.564 1.00 98.25 93 THR A N 1
ATOM 731 C CA . THR A 1 93 ? 5.770 -4.547 -6.937 1.00 98.25 93 THR A CA 1
ATOM 732 C C . THR A 1 93 ? 6.167 -3.403 -7.862 1.00 98.25 93 THR A C 1
ATOM 734 O O . THR A 1 93 ? 6.249 -2.253 -7.439 1.00 98.25 93 THR A O 1
ATOM 737 N N . TYR A 1 94 ? 6.470 -3.720 -9.119 1.00 97.69 94 TYR A N 1
ATOM 738 C CA . TYR A 1 94 ? 6.852 -2.748 -10.138 1.00 97.69 94 TYR A CA 1
ATOM 739 C C . TYR A 1 94 ? 5.878 -2.794 -11.312 1.00 97.69 94 TYR A C 1
ATOM 741 O O . TYR A 1 94 ? 5.780 -3.810 -12.009 1.00 97.69 94 TYR A O 1
ATOM 749 N N . GLY A 1 95 ? 5.189 -1.678 -11.534 1.00 96.25 95 GLY A N 1
ATOM 750 C CA . GLY A 1 95 ? 4.293 -1.456 -12.658 1.00 96.25 95 GLY A CA 1
ATOM 751 C C . GLY A 1 95 ? 5.076 -0.975 -13.874 1.00 96.25 95 GLY A C 1
ATOM 752 O O . GLY A 1 95 ? 5.375 0.214 -13.994 1.00 96.25 95 GLY A O 1
ATOM 753 N N . ARG A 1 96 ? 5.407 -1.876 -14.808 1.00 92.00 96 ARG A N 1
ATOM 754 C CA . ARG A 1 96 ? 6.303 -1.556 -15.946 1.00 92.00 96 ARG A CA 1
ATOM 755 C C . ARG A 1 96 ? 5.752 -0.464 -16.854 1.00 92.00 96 ARG A C 1
ATOM 757 O O . ARG A 1 96 ? 6.509 0.360 -17.351 1.00 92.00 96 ARG A O 1
ATOM 764 N N . ALA A 1 97 ? 4.438 -0.467 -17.066 1.00 89.31 97 ALA A N 1
ATOM 765 C CA . ALA A 1 97 ? 3.775 0.476 -17.960 1.00 89.31 97 ALA A CA 1
ATOM 766 C C . ALA A 1 97 ? 3.778 1.914 -17.412 1.00 89.31 97 ALA A C 1
ATOM 768 O O . ALA A 1 97 ? 3.808 2.858 -18.195 1.00 89.31 97 ALA A O 1
ATOM 769 N N . VAL A 1 98 ? 3.765 2.068 -16.083 1.00 93.06 98 VAL A N 1
ATOM 770 C CA . VAL A 1 98 ? 3.706 3.366 -15.385 1.00 93.06 98 VAL A CA 1
ATOM 771 C C . VAL A 1 98 ? 5.043 3.787 -14.774 1.00 93.06 98 VAL A C 1
ATOM 773 O O . VAL A 1 98 ? 5.168 4.904 -14.291 1.00 93.06 98 VAL A O 1
ATOM 776 N N . ALA A 1 99 ? 6.047 2.905 -14.800 1.00 95.44 99 ALA A N 1
ATOM 777 C CA . ALA A 1 99 ? 7.333 3.093 -14.137 1.00 95.44 99 ALA A CA 1
ATOM 778 C C . ALA A 1 99 ? 7.210 3.447 -12.638 1.00 95.44 99 ALA A C 1
ATOM 780 O O . ALA A 1 99 ? 8.030 4.190 -12.100 1.00 95.44 99 ALA A O 1
ATOM 781 N N . GLU A 1 100 ? 6.226 2.869 -11.947 1.00 96.69 100 GLU A N 1
ATOM 782 C CA . GLU A 1 100 ? 5.991 3.064 -10.511 1.00 96.69 100 GLU A CA 1
ATOM 783 C C . GLU A 1 100 ? 6.294 1.791 -9.722 1.00 96.69 100 GLU A C 1
ATOM 785 O O . GLU A 1 100 ? 6.041 0.674 -10.179 1.00 96.69 100 GLU A O 1
ATOM 790 N N . LEU A 1 101 ? 6.828 1.974 -8.520 1.00 97.50 101 LEU A N 1
ATOM 791 C CA . LEU A 1 101 ? 6.886 0.963 -7.482 1.00 97.50 101 LEU A CA 1
ATOM 792 C C . LEU A 1 101 ? 5.703 1.153 -6.538 1.00 97.50 101 LEU A C 1
ATOM 794 O O . LEU A 1 101 ? 5.400 2.285 -6.169 1.00 97.50 101 LEU A O 1
ATOM 798 N N . ASP A 1 102 ? 5.097 0.052 -6.113 1.00 97.81 102 ASP A N 1
ATOM 799 C CA . ASP A 1 102 ? 4.159 0.016 -4.993 1.00 97.81 102 ASP A CA 1
ATOM 800 C C . ASP A 1 102 ? 4.812 -0.749 -3.839 1.00 97.81 102 ASP A C 1
ATOM 802 O O . ASP A 1 102 ? 5.125 -1.938 -3.973 1.00 97.81 102 ASP A O 1
ATOM 806 N N . VAL A 1 103 ? 5.078 -0.044 -2.738 1.00 98.00 103 VAL A N 1
ATOM 807 C CA . VAL A 1 103 ? 5.687 -0.580 -1.516 1.00 98.00 103 VAL A CA 1
ATOM 808 C C . VAL A 1 103 ? 4.595 -0.780 -0.479 1.00 98.00 103 VAL A C 1
ATOM 810 O O . VAL A 1 103 ? 4.170 0.176 0.165 1.00 98.00 103 VAL A O 1
ATOM 813 N N . LEU A 1 104 ? 4.178 -2.025 -0.286 1.00 98.38 104 LEU A N 1
ATOM 814 C CA . LEU A 1 104 ? 3.197 -2.407 0.719 1.00 98.38 104 LEU A CA 1
ATOM 815 C C . LEU A 1 104 ? 3.900 -2.889 1.990 1.00 98.38 104 LEU A C 1
ATOM 817 O O . LEU A 1 104 ? 4.628 -3.886 1.976 1.00 98.38 104 LEU A O 1
ATOM 821 N N . LEU A 1 105 ? 3.656 -2.206 3.104 1.00 98.44 105 LEU A N 1
ATOM 822 C CA . LEU A 1 105 ? 4.187 -2.564 4.414 1.00 98.44 105 LEU A CA 1
ATOM 823 C C . LEU A 1 105 ? 3.281 -3.586 5.088 1.00 98.44 105 LEU A C 1
ATOM 825 O O . LEU A 1 105 ? 2.116 -3.313 5.367 1.00 98.44 105 LEU A O 1
ATOM 829 N N . ARG A 1 106 ? 3.829 -4.751 5.435 1.00 98.56 106 ARG A N 1
ATOM 830 C CA . ARG A 1 106 ? 3.043 -5.849 6.011 1.00 98.56 106 ARG A CA 1
ATOM 831 C C . ARG A 1 106 ? 2.397 -5.488 7.348 1.00 98.56 106 ARG A C 1
ATOM 833 O O . ARG A 1 106 ? 1.264 -5.860 7.608 1.00 98.56 106 ARG A O 1
ATOM 840 N N . LYS A 1 107 ? 3.123 -4.749 8.189 1.00 98.38 107 LYS A N 1
ATOM 841 C CA . LYS A 1 107 ? 2.707 -4.431 9.562 1.00 98.38 107 LYS A CA 1
ATOM 842 C C . LYS A 1 107 ? 1.558 -3.427 9.629 1.00 98.38 107 LYS A C 1
ATOM 844 O O . LYS A 1 107 ? 0.685 -3.567 10.479 1.00 98.38 107 LYS A O 1
ATOM 849 N N . SER A 1 108 ? 1.570 -2.403 8.776 1.00 98.25 108 SER A N 1
ATOM 850 C CA . SER A 1 108 ? 0.531 -1.367 8.765 1.00 98.25 108 SER A CA 1
ATOM 851 C C . SER A 1 108 ? -0.504 -1.566 7.663 1.00 98.25 108 SER A C 1
ATOM 853 O O . SER A 1 108 ? -1.563 -0.965 7.745 1.00 98.25 108 SER A O 1
ATOM 855 N N . GLY A 1 109 ? -0.233 -2.367 6.631 1.00 98.12 109 GLY A N 1
ATOM 856 C CA . GLY A 1 109 ? -1.068 -2.421 5.427 1.00 98.12 109 GLY A CA 1
ATOM 857 C C . GLY A 1 109 ? -0.966 -1.165 4.549 1.00 98.12 109 GLY A C 1
ATOM 858 O O . GLY A 1 109 ? -1.668 -1.063 3.547 1.00 98.12 109 GLY A O 1
ATOM 859 N N . SER A 1 110 ? -0.090 -0.217 4.897 1.00 97.44 110 SER A N 1
ATOM 860 C CA . SER A 1 110 ? 0.153 1.004 4.123 1.00 97.44 110 SER A CA 1
ATOM 861 C C . SER A 1 110 ? 0.846 0.707 2.804 1.00 97.44 110 SER A C 1
ATOM 863 O O . SER A 1 110 ? 1.785 -0.090 2.779 1.00 97.44 110 SER A O 1
ATOM 865 N N . SER A 1 111 ? 0.457 1.424 1.750 1.00 96.81 111 SER A N 1
ATOM 866 C CA . SER A 1 111 ? 1.093 1.357 0.434 1.00 96.81 111 SER A CA 1
ATOM 867 C C . SER A 1 111 ? 1.685 2.706 0.046 1.00 96.81 111 SER A C 1
ATOM 869 O O . SER A 1 111 ? 1.004 3.724 0.152 1.00 96.81 111 SER A O 1
ATOM 871 N N . PHE A 1 112 ? 2.915 2.708 -0.461 1.00 96.38 112 PHE A N 1
ATOM 872 C CA . PHE A 1 112 ? 3.576 3.897 -1.001 1.00 96.38 112 PHE A CA 1
ATOM 873 C C . PHE A 1 112 ? 3.820 3.719 -2.489 1.00 96.38 112 PHE A C 1
ATOM 875 O O . PHE A 1 112 ? 4.445 2.742 -2.905 1.00 96.38 112 PHE A O 1
ATOM 882 N N . ARG A 1 113 ? 3.384 4.697 -3.286 1.00 95.88 113 ARG A N 1
ATOM 883 C CA . ARG A 1 113 ? 3.706 4.749 -4.711 1.00 95.88 113 ARG A CA 1
ATOM 884 C C . ARG A 1 113 ? 4.907 5.635 -4.954 1.00 95.88 113 ARG A C 1
ATOM 886 O O . ARG A 1 113 ? 4.918 6.803 -4.580 1.00 95.88 113 ARG A O 1
ATOM 893 N N . VAL A 1 114 ? 5.911 5.071 -5.606 1.00 96.19 114 VAL A N 1
ATOM 894 C CA . VAL A 1 114 ? 7.191 5.734 -5.829 1.00 96.19 114 VAL A CA 1
ATOM 895 C C . VAL A 1 114 ? 7.546 5.606 -7.292 1.00 96.19 114 VAL A C 1
ATOM 897 O O . VAL A 1 114 ? 7.718 4.501 -7.802 1.00 96.19 114 VAL A O 1
ATOM 900 N N . HIS A 1 115 ? 7.703 6.729 -7.986 1.00 96.00 115 HIS A N 1
ATOM 901 C CA . HIS A 1 115 ? 8.236 6.678 -9.341 1.00 96.00 115 HIS A CA 1
ATOM 902 C C . HIS A 1 115 ? 9.645 6.065 -9.322 1.00 96.00 115 HIS A C 1
ATOM 904 O O . HIS A 1 115 ? 10.474 6.416 -8.479 1.00 96.00 115 HIS A O 1
ATOM 910 N N . ARG A 1 116 ? 9.945 5.180 -10.277 1.00 96.38 116 ARG A N 1
ATOM 911 C CA . ARG A 1 116 ? 11.205 4.424 -10.356 1.00 96.38 116 ARG A CA 1
ATOM 912 C C . ARG A 1 116 ? 12.441 5.303 -10.233 1.00 96.38 116 ARG A C 1
ATOM 914 O O . ARG A 1 116 ? 13.369 4.973 -9.499 1.00 96.38 116 ARG A O 1
ATOM 921 N N . ASP A 1 117 ? 12.445 6.425 -10.939 1.00 95.62 117 ASP A N 1
ATOM 922 C CA . ASP A 1 117 ? 13.596 7.332 -10.973 1.00 95.62 117 ASP A CA 1
ATOM 923 C C . ASP A 1 117 ? 13.791 8.098 -9.649 1.00 95.62 117 ASP A C 1
ATOM 925 O O . ASP A 1 117 ? 14.879 8.605 -9.389 1.00 95.62 117 ASP A O 1
ATOM 929 N N . ASN A 1 118 ? 12.780 8.102 -8.772 1.00 96.00 118 ASN A N 1
ATOM 930 C CA . ASN A 1 118 ? 12.849 8.680 -7.432 1.00 96.00 118 ASN A CA 1
ATOM 931 C C . ASN A 1 118 ? 13.164 7.643 -6.347 1.00 9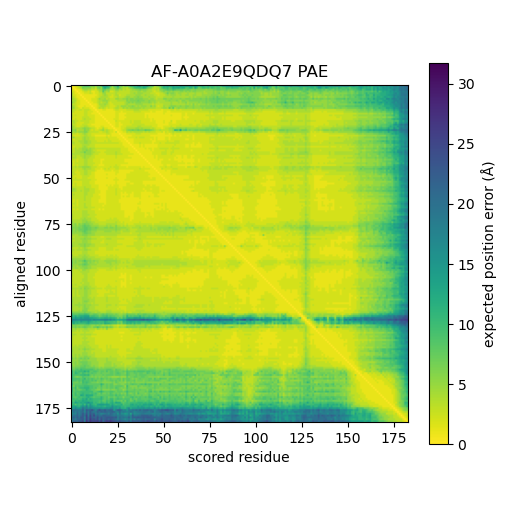6.00 118 ASN A C 1
ATOM 933 O O . ASN A 1 118 ? 13.344 8.037 -5.203 1.00 96.00 118 ASN A O 1
ATOM 937 N N . TRP A 1 119 ? 13.262 6.346 -6.667 1.00 95.88 119 TRP A N 1
ATOM 938 C CA . TRP A 1 119 ? 13.410 5.271 -5.673 1.00 95.88 119 TRP A CA 1
ATOM 939 C C . TRP A 1 119 ? 14.551 5.489 -4.678 1.00 95.88 119 TRP A C 1
ATOM 941 O O . TRP A 1 119 ? 14.369 5.322 -3.47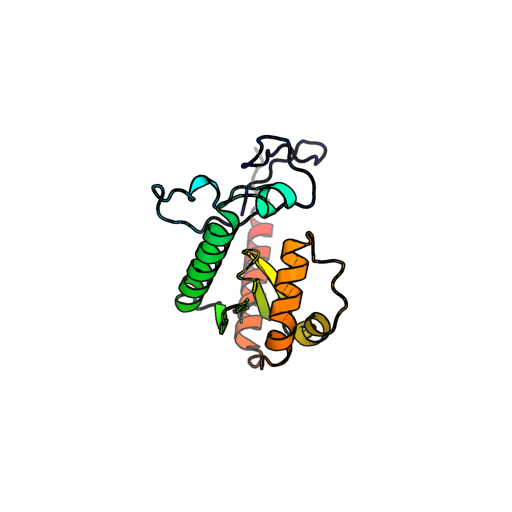7 1.00 95.88 119 TRP A O 1
ATOM 951 N N . ARG A 1 120 ? 15.735 5.876 -5.167 1.00 95.75 120 ARG A N 1
ATOM 952 C CA . ARG A 1 120 ? 16.895 6.095 -4.294 1.00 95.75 120 ARG A CA 1
ATOM 953 C C . ARG A 1 120 ? 16.672 7.286 -3.364 1.00 95.75 120 ARG A C 1
ATOM 955 O O . ARG A 1 120 ? 16.862 7.150 -2.162 1.00 95.75 120 ARG A O 1
ATOM 962 N N . ASN A 1 121 ? 16.210 8.405 -3.919 1.00 94.94 121 ASN A N 1
ATOM 963 C CA . ASN A 1 121 ? 15.909 9.612 -3.149 1.00 94.94 121 ASN A CA 1
ATOM 964 C C . ASN A 1 121 ? 14.794 9.366 -2.135 1.00 94.94 121 ASN A C 1
ATOM 966 O O . ASN A 1 121 ? 14.881 9.875 -1.026 1.00 94.94 121 ASN A O 1
ATOM 970 N N . TRP A 1 122 ? 13.784 8.574 -2.515 1.00 95.19 122 TRP A N 1
ATOM 971 C CA . TRP A 1 122 ? 12.757 8.053 -1.624 1.00 95.19 122 TRP A CA 1
ATOM 972 C C . TRP A 1 122 ? 13.500 7.340 -0.481 1.00 95.19 122 TRP A C 1
ATOM 974 O O . TRP A 1 122 ? 13.589 7.909 0.599 1.00 95.19 122 TRP A O 1
ATOM 984 N N . CYS A 1 123 ? 14.164 6.205 -0.718 1.00 94.88 123 CYS A N 1
ATOM 985 C CA . CYS A 1 123 ? 14.859 5.417 0.313 1.00 94.88 123 CYS A CA 1
ATOM 986 C C . CYS A 1 123 ? 15.827 6.192 1.243 1.00 94.88 123 CYS A C 1
ATOM 988 O O . CYS A 1 123 ? 16.082 5.748 2.367 1.00 94.88 123 CYS A O 1
ATOM 990 N N . GLU A 1 124 ? 16.410 7.296 0.774 1.00 93.56 124 GLU A N 1
ATOM 991 C CA . GLU A 1 124 ? 17.371 8.136 1.504 1.00 93.56 124 GLU A CA 1
ATOM 992 C C . GLU A 1 124 ? 16.744 9.348 2.214 1.00 93.56 124 GLU A C 1
ATOM 994 O O . GLU A 1 124 ? 17.427 9.987 3.012 1.00 93.56 124 GLU A O 1
ATOM 999 N N . SER A 1 125 ? 15.477 9.669 1.947 1.00 89.12 125 SER A N 1
ATOM 1000 C CA . SER A 1 125 ? 14.810 10.832 2.532 1.00 89.12 125 SER A CA 1
ATOM 1001 C C . SER A 1 125 ? 14.505 10.669 4.024 1.00 89.12 125 SER A C 1
ATOM 1003 O O . SER A 1 125 ? 14.313 9.564 4.537 1.00 89.12 125 SER A O 1
ATOM 1005 N N . ASP A 1 126 ? 14.421 11.803 4.720 1.00 80.00 126 ASP A N 1
ATOM 1006 C CA . ASP A 1 126 ? 13.712 11.894 5.991 1.00 80.00 126 ASP A CA 1
ATOM 1007 C C . ASP A 1 126 ? 12.215 11.919 5.652 1.00 80.00 126 ASP A C 1
ATOM 1009 O O . ASP A 1 126 ? 11.798 12.713 4.814 1.00 80.00 126 ASP A O 1
ATOM 1013 N N . TRP A 1 127 ? 11.397 11.070 6.272 1.00 78.69 127 TRP A N 1
ATOM 1014 C CA . TRP A 1 127 ? 10.049 10.696 5.805 1.00 78.69 127 TRP A CA 1
ATOM 1015 C C . TRP A 1 127 ? 8.815 11.473 6.333 1.00 78.69 127 TRP A C 1
ATOM 1017 O O . TRP A 1 127 ? 7.756 10.863 6.471 1.00 78.69 127 TRP A O 1
ATOM 1027 N N . PRO A 1 128 ? 8.820 12.777 6.667 1.00 61.53 128 PRO A N 1
ATOM 1028 C CA . PRO A 1 128 ? 7.714 13.348 7.432 1.00 61.53 128 PRO A CA 1
ATOM 1029 C C . PRO A 1 128 ? 6.478 13.742 6.606 1.00 61.53 128 PRO A C 1
ATOM 1031 O O . PRO A 1 128 ? 5.516 14.210 7.203 1.00 61.53 128 PRO A O 1
ATOM 1034 N N . ARG A 1 129 ? 6.480 13.619 5.267 1.00 73.25 129 ARG A N 1
ATOM 1035 C CA . ARG A 1 129 ? 5.346 14.084 4.435 1.00 73.25 129 ARG A CA 1
ATOM 1036 C C . ARG A 1 129 ? 4.339 13.002 4.067 1.00 73.25 129 ARG A C 1
ATOM 1038 O O . ARG A 1 129 ? 3.155 13.304 4.006 1.00 73.25 129 ARG A O 1
ATOM 1045 N N . ASP A 1 130 ? 4.801 11.774 3.862 1.00 78.88 130 ASP A N 1
ATOM 1046 C CA . ASP A 1 130 ? 3.949 10.693 3.347 1.00 78.88 130 ASP A CA 1
ATOM 1047 C C . ASP A 1 130 ? 3.483 9.736 4.451 1.00 78.88 130 ASP A C 1
ATOM 1049 O O . ASP A 1 130 ? 2.687 8.837 4.202 1.00 78.88 130 ASP A O 1
ATOM 1053 N N . VAL A 1 131 ? 3.982 9.921 5.676 1.00 92.19 131 VAL A N 1
ATOM 1054 C CA . VAL A 1 131 ? 3.647 9.080 6.822 1.00 92.19 131 VAL A CA 1
ATOM 1055 C C . VAL A 1 131 ? 2.597 9.771 7.682 1.00 92.19 131 VAL A C 1
ATOM 1057 O O . VAL A 1 131 ? 2.857 10.798 8.306 1.00 92.19 131 VAL A O 1
ATOM 1060 N N . SER A 1 132 ? 1.417 9.169 7.749 1.00 92.19 132 SER A N 1
ATOM 1061 C CA . SER A 1 132 ? 0.235 9.713 8.417 1.00 92.19 132 SER A CA 1
ATOM 1062 C C . SER A 1 132 ? 0.128 9.316 9.890 1.00 92.19 132 SER A C 1
ATOM 1064 O O . SER A 1 132 ? -0.548 9.985 10.671 1.00 92.19 132 SER A O 1
ATOM 1066 N N . HIS A 1 133 ? 0.772 8.216 10.300 1.00 96.19 133 HIS A N 1
ATOM 1067 C CA . HIS A 1 133 ? 0.621 7.679 11.653 1.00 96.19 133 HIS A CA 1
ATOM 1068 C C . HIS A 1 133 ? 1.874 6.966 12.180 1.00 96.19 133 HIS A C 1
ATOM 1070 O O . HIS A 1 133 ? 2.682 6.416 11.435 1.00 96.19 133 HIS A O 1
ATOM 1076 N N . SER A 1 134 ? 2.014 6.897 13.508 1.00 96.19 134 SER A N 1
ATOM 1077 C CA . SER A 1 134 ? 3.170 6.266 14.170 1.00 96.19 134 SER A CA 1
ATOM 1078 C C . SER A 1 134 ? 3.314 4.760 13.891 1.00 96.19 134 SER A C 1
ATOM 1080 O O . SER A 1 134 ? 4.429 4.235 13.917 1.00 96.19 134 SER A O 1
ATOM 1082 N N . LEU A 1 135 ? 2.206 4.056 13.623 1.00 97.44 135 LEU A N 1
ATOM 1083 C CA . LEU A 1 135 ? 2.212 2.642 13.219 1.00 97.44 135 LEU A CA 1
ATOM 1084 C C . LEU A 1 135 ? 2.883 2.460 11.851 1.00 97.44 135 LEU A C 1
ATOM 1086 O O . LEU A 1 135 ? 3.743 1.595 11.696 1.00 97.44 135 LEU A O 1
ATOM 1090 N N . GLU A 1 136 ? 2.514 3.304 10.892 1.00 96.81 136 GLU A N 1
ATOM 1091 C CA . GLU A 1 136 ? 3.084 3.336 9.547 1.00 96.81 136 GLU A CA 1
ATOM 1092 C C . GLU A 1 136 ? 4.554 3.763 9.578 1.00 96.81 136 GLU A C 1
ATOM 1094 O O . GLU A 1 136 ? 5.396 3.070 9.013 1.00 96.81 136 GLU A O 1
ATOM 1099 N N . ALA A 1 137 ? 4.891 4.812 10.340 1.00 96.19 137 ALA A N 1
ATOM 1100 C CA . ALA A 1 137 ? 6.273 5.258 10.542 1.00 96.19 137 ALA A CA 1
ATOM 1101 C C . ALA A 1 137 ? 7.181 4.118 11.023 1.00 96.19 137 ALA A C 1
ATOM 1103 O O . ALA A 1 137 ? 8.293 3.918 10.530 1.00 96.19 137 ALA A O 1
ATOM 1104 N N . ARG A 1 138 ? 6.690 3.348 11.999 1.00 96.75 138 ARG A N 1
ATOM 1105 C CA . ARG A 1 138 ? 7.411 2.215 12.578 1.00 96.75 138 ARG A CA 1
ATOM 1106 C C . ARG A 1 138 ? 7.573 1.080 11.573 1.00 96.75 138 ARG A C 1
ATOM 1108 O O . ARG A 1 138 ? 8.672 0.554 11.440 1.00 96.75 138 ARG A O 1
ATOM 1115 N N . ALA A 1 139 ? 6.502 0.731 10.861 1.00 97.38 139 ALA A N 1
ATOM 1116 C CA . ALA A 1 139 ? 6.534 -0.288 9.818 1.00 97.38 139 ALA A CA 1
ATOM 1117 C C . ALA A 1 139 ? 7.522 0.078 8.694 1.00 97.38 139 ALA A C 1
ATOM 1119 O O . ALA A 1 139 ? 8.292 -0.774 8.252 1.00 97.38 139 ALA A O 1
ATOM 1120 N N . LEU A 1 140 ? 7.545 1.349 8.278 1.00 96.56 140 LEU A N 1
ATOM 1121 C CA . LEU A 1 140 ? 8.448 1.834 7.238 1.00 96.56 140 LEU A CA 1
ATOM 1122 C C . LEU A 1 140 ? 9.901 1.786 7.710 1.00 96.56 140 LEU A C 1
ATOM 1124 O O . LEU A 1 140 ? 10.753 1.259 7.002 1.00 96.56 140 LEU A O 1
ATOM 1128 N N . SER A 1 141 ? 10.176 2.270 8.924 1.00 95.88 141 SER A N 1
ATOM 1129 C CA . SER A 1 141 ? 11.514 2.239 9.530 1.00 95.88 141 SER A CA 1
ATOM 1130 C C . SER A 1 141 ? 12.080 0.815 9.627 1.00 95.88 141 SER A C 1
ATOM 1132 O O . SER A 1 141 ? 13.257 0.595 9.345 1.00 95.88 141 SER A O 1
ATOM 1134 N N . GLU A 1 142 ? 11.235 -0.172 9.945 1.00 96.94 142 GLU A N 1
ATOM 1135 C CA . GLU A 1 142 ? 11.611 -1.593 9.972 1.00 96.94 142 GLU A CA 1
ATOM 1136 C C . GLU A 1 142 ? 11.925 -2.152 8.570 1.00 96.94 142 GLU A C 1
ATOM 1138 O O . GLU A 1 142 ? 12.838 -2.965 8.416 1.00 96.94 142 GLU A O 1
ATOM 1143 N N . ALA A 1 143 ? 11.192 -1.731 7.535 1.00 97.19 143 ALA A N 1
ATOM 1144 C CA . ALA A 1 143 ? 11.391 -2.209 6.166 1.00 97.19 143 ALA A CA 1
ATOM 1145 C C . ALA A 1 143 ? 12.572 -1.531 5.449 1.00 97.19 143 ALA A C 1
ATOM 1147 O O . ALA A 1 143 ? 13.276 -2.179 4.672 1.00 97.19 143 ALA A O 1
ATOM 1148 N N . LEU A 1 144 ? 12.804 -0.243 5.710 1.00 96.19 144 LEU A N 1
ATOM 1149 C CA . LEU A 1 144 ? 13.673 0.627 4.915 1.00 96.19 144 LEU A CA 1
ATOM 1150 C C . LEU A 1 144 ? 15.109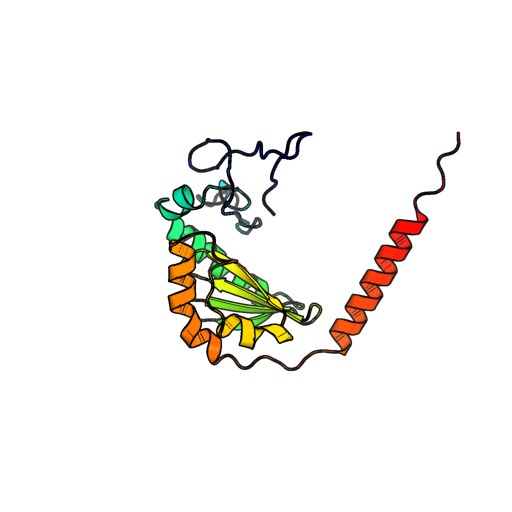 0.109 4.706 1.00 96.19 144 LEU A C 1
ATOM 1152 O O . LEU A 1 144 ? 15.587 0.196 3.572 1.00 96.19 144 LEU A O 1
ATOM 1156 N N . PRO A 1 145 ? 15.812 -0.456 5.714 1.00 96.75 145 PRO A N 1
ATOM 1157 C CA . PRO A 1 145 ? 17.155 -0.998 5.504 1.00 96.75 145 PRO A CA 1
ATOM 1158 C C . PRO A 1 145 ? 17.197 -2.074 4.416 1.00 96.75 145 PRO A C 1
ATOM 1160 O O . PRO A 1 145 ? 18.143 -2.115 3.643 1.00 96.75 145 PRO A O 1
ATOM 1163 N N . LEU A 1 146 ? 16.149 -2.895 4.319 1.00 97.00 146 LEU A N 1
ATOM 1164 C CA . LEU A 1 146 ? 16.053 -3.985 3.346 1.00 97.00 146 LEU A CA 1
ATOM 1165 C C . LEU A 1 146 ? 15.652 -3.473 1.958 1.00 97.00 146 LEU A C 1
ATOM 1167 O O . LEU A 1 146 ? 16.058 -4.038 0.946 1.00 97.00 146 LEU A O 1
ATOM 1171 N N . LEU A 1 147 ? 14.872 -2.388 1.903 1.00 96.75 147 LEU A N 1
ATOM 1172 C CA . LEU A 1 147 ? 14.454 -1.768 0.646 1.00 96.75 147 LEU A CA 1
ATOM 1173 C C . LEU A 1 147 ? 15.627 -1.096 -0.087 1.00 96.75 147 LEU A C 1
ATOM 1175 O O . LEU A 1 147 ? 15.681 -1.122 -1.316 1.00 96.75 147 LEU A O 1
ATOM 1179 N N . LYS A 1 148 ? 16.599 -0.537 0.646 1.00 96.56 148 LYS A N 1
ATOM 1180 C CA . LYS A 1 148 ? 17.781 0.136 0.069 1.00 96.56 148 LYS A CA 1
ATOM 1181 C C . LYS A 1 148 ? 18.618 -0.763 -0.844 1.00 96.56 148 LYS A C 1
ATOM 1183 O O . LYS A 1 148 ? 19.203 -0.265 -1.805 1.00 96.56 148 LYS A O 1
ATOM 1188 N N . ASP A 1 149 ? 18.619 -2.066 -0.581 1.00 96.56 149 ASP A N 1
ATOM 1189 C CA . ASP A 1 149 ? 19.421 -3.048 -1.315 1.00 96.56 149 ASP A CA 1
ATOM 1190 C C . ASP A 1 149 ? 18.696 -3.633 -2.542 1.00 96.56 149 ASP A C 1
ATOM 1192 O O . ASP A 1 149 ? 19.266 -4.432 -3.293 1.00 96.56 149 ASP A O 1
ATOM 1196 N N . ILE A 1 150 ? 17.440 -3.241 -2.789 1.00 97.06 150 ILE A N 1
ATOM 1197 C CA . ILE A 1 150 ? 16.672 -3.732 -3.937 1.00 97.06 150 ILE A CA 1
ATOM 1198 C C . ILE A 1 150 ? 17.287 -3.213 -5.239 1.00 97.06 150 ILE A C 1
ATOM 1200 O O . ILE A 1 150 ? 17.379 -2.009 -5.491 1.00 97.06 150 ILE A O 1
ATOM 1204 N N . THR A 1 151 ? 17.637 -4.145 -6.125 1.00 97.00 151 THR A N 1
ATOM 1205 C CA . THR A 1 151 ? 18.024 -3.830 -7.502 1.00 97.00 151 THR A CA 1
ATOM 1206 C C . THR A 1 151 ? 16.776 -3.689 -8.365 1.00 97.00 151 THR A C 1
ATOM 1208 O O . THR A 1 151 ? 16.042 -4.654 -8.576 1.00 97.00 151 THR A O 1
ATOM 1211 N N . LEU A 1 152 ? 16.537 -2.484 -8.884 1.00 96.62 152 LEU A N 1
ATOM 1212 C CA . LEU A 1 152 ? 15.383 -2.225 -9.741 1.00 96.62 152 LEU A CA 1
ATOM 1213 C C . LEU A 1 152 ? 15.561 -2.833 -11.136 1.00 96.62 152 LEU A C 1
ATOM 1215 O O . LEU A 1 152 ? 16.652 -2.733 -11.710 1.00 96.62 152 LEU A O 1
ATOM 1219 N N . PRO A 1 153 ? 14.488 -3.370 -11.741 1.00 94.19 153 PRO A N 1
ATOM 1220 C CA . PRO A 1 153 ? 14.526 -3.783 -13.134 1.00 94.19 153 PRO A CA 1
ATOM 1221 C C . PRO A 1 153 ? 14.853 -2.598 -14.069 1.00 94.19 153 PRO A C 1
ATOM 1223 O O . PRO A 1 153 ? 14.626 -1.420 -13.731 1.00 94.19 153 PRO A O 1
ATOM 1226 N N . PRO A 1 154 ? 15.410 -2.880 -15.262 1.00 92.81 154 PRO A N 1
ATOM 1227 C CA . PRO A 1 154 ? 15.593 -1.860 -16.286 1.00 92.81 154 PRO A CA 1
ATOM 1228 C C . PRO A 1 154 ? 14.235 -1.304 -16.731 1.00 92.81 154 PRO A C 1
ATOM 1230 O O . PRO A 1 154 ? 13.210 -1.979 -16.630 1.00 92.81 154 PRO A O 1
ATOM 1233 N N . ARG A 1 155 ? 14.234 -0.071 -17.244 1.00 90.12 155 ARG A N 1
ATOM 1234 C CA . ARG A 1 155 ? 13.023 0.539 -17.808 1.00 90.12 155 ARG A CA 1
ATOM 1235 C C . ARG A 1 155 ? 12.555 -0.231 -19.036 1.00 90.12 155 ARG A C 1
ATOM 1237 O O . ARG A 1 155 ? 13.362 -0.562 -19.906 1.00 90.12 155 ARG A O 1
ATOM 1244 N N . ASP A 1 156 ? 11.246 -0.432 -19.136 1.00 88.50 156 ASP A N 1
ATOM 1245 C CA . ASP A 1 156 ? 10.610 -0.934 -20.349 1.00 88.50 156 ASP A CA 1
ATOM 1246 C C . ASP A 1 156 ? 10.050 0.238 -21.161 1.00 88.50 156 ASP A C 1
ATOM 1248 O O . ASP A 1 156 ? 8.854 0.527 -21.166 1.00 88.50 156 ASP A O 1
ATOM 1252 N N . LEU A 1 157 ? 10.944 0.919 -21.883 1.00 85.25 157 LEU A N 1
ATOM 1253 C CA . LEU A 1 157 ? 10.592 2.088 -22.696 1.00 85.25 157 LEU A CA 1
ATOM 1254 C C . LEU A 1 157 ? 9.514 1.780 -23.751 1.00 85.25 157 LEU A C 1
ATOM 1256 O O . LEU A 1 157 ? 8.813 2.683 -24.204 1.00 85.25 157 LEU A O 1
ATOM 1260 N N . ARG A 1 158 ? 9.369 0.511 -24.161 1.00 84.62 158 ARG A N 1
ATOM 1261 C CA . ARG A 1 158 ? 8.336 0.102 -25.122 1.00 84.62 158 ARG A CA 1
ATOM 1262 C C . ARG A 1 158 ? 6.969 0.026 -24.453 1.00 84.62 158 ARG A C 1
ATOM 1264 O O . ARG A 1 158 ? 5.994 0.478 -25.053 1.00 84.62 158 ARG A O 1
ATOM 1271 N N . ALA A 1 159 ? 6.889 -0.544 -23.252 1.00 82.81 159 ALA A N 1
ATOM 1272 C CA . ALA A 1 159 ? 5.653 -0.576 -22.474 1.00 82.81 159 ALA A CA 1
ATOM 1273 C C . ALA A 1 159 ? 5.180 0.843 -22.120 1.00 82.81 159 ALA A C 1
ATOM 1275 O O . ALA A 1 159 ? 4.013 1.165 -22.339 1.00 82.81 159 ALA A O 1
ATOM 1276 N N . GLU A 1 160 ? 6.099 1.709 -21.684 1.00 82.06 160 GLU A N 1
ATOM 1277 C CA . GLU A 1 160 ? 5.811 3.115 -21.367 1.00 82.06 160 GLU A CA 1
ATOM 1278 C C . GLU A 1 160 ? 5.262 3.879 -22.589 1.00 82.06 160 GLU A C 1
ATOM 1280 O O . GLU A 1 160 ? 4.225 4.544 -22.508 1.00 82.06 160 GLU A O 1
ATOM 1285 N N . ALA A 1 161 ? 5.909 3.742 -23.755 1.00 84.06 161 ALA A N 1
ATOM 1286 C CA . ALA A 1 161 ? 5.455 4.390 -24.987 1.00 84.06 161 ALA A CA 1
ATOM 1287 C C . ALA A 1 161 ? 4.046 3.927 -25.400 1.00 84.06 161 ALA A C 1
ATOM 1289 O O . ALA A 1 161 ? 3.201 4.751 -25.753 1.00 84.06 161 ALA A O 1
ATOM 1290 N N . ARG A 1 162 ? 3.761 2.620 -25.295 1.00 88.75 162 ARG A N 1
ATOM 1291 C CA . ARG A 1 162 ?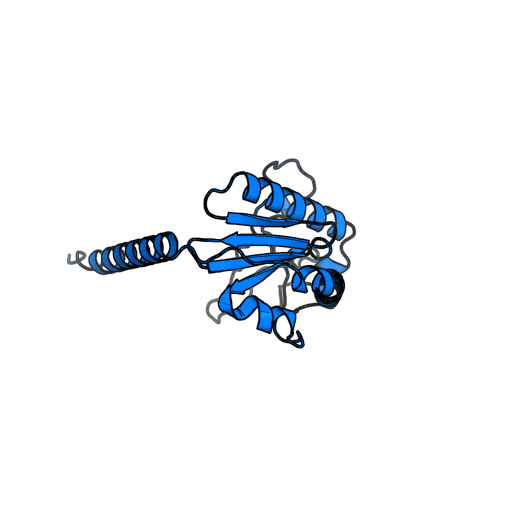 2.432 2.059 -25.593 1.00 88.75 162 ARG A CA 1
ATOM 1292 C C . ARG A 1 162 ? 1.352 2.619 -24.672 1.00 88.75 162 ARG A C 1
ATOM 1294 O O . ARG A 1 162 ? 0.277 2.959 -25.163 1.00 88.75 162 ARG A O 1
ATOM 1301 N N . LEU A 1 163 ? 1.622 2.725 -23.369 1.00 86.38 163 LEU A N 1
ATOM 1302 C CA . LEU A 1 163 ? 0.663 3.295 -22.423 1.00 86.38 163 LEU A CA 1
ATOM 1303 C C . LEU A 1 163 ? 0.401 4.774 -22.731 1.00 86.38 163 LEU A C 1
ATOM 1305 O O . LEU A 1 163 ? -0.755 5.186 -22.797 1.00 86.38 163 LEU A O 1
ATOM 1309 N N . SER A 1 164 ? 1.456 5.553 -22.989 1.00 86.06 164 SER A N 1
ATOM 1310 C CA . SER A 1 164 ? 1.330 6.965 -23.368 1.00 86.06 164 SER A CA 1
ATOM 1311 C C . SER A 1 164 ? 0.454 7.148 -24.612 1.00 86.06 164 SER A C 1
ATOM 1313 O O . SER A 1 164 ? -0.430 8.006 -24.633 1.00 86.06 164 SER A O 1
ATOM 1315 N N . ASP A 1 165 ? 0.644 6.311 -25.633 1.00 90.44 165 ASP A N 1
ATOM 1316 C CA . ASP A 1 165 ? -0.153 6.364 -26.859 1.00 90.44 165 ASP A CA 1
ATOM 1317 C C . ASP A 1 165 ? -1.617 5.959 -26.636 1.00 90.44 165 ASP A C 1
ATOM 1319 O O . ASP A 1 165 ? -2.516 6.559 -27.231 1.00 90.44 165 ASP A O 1
ATOM 1323 N N . LEU A 1 166 ? -1.882 4.969 -25.777 1.00 91.25 166 LEU A N 1
ATOM 1324 C CA . LEU A 1 166 ? -3.245 4.580 -25.401 1.00 91.25 166 LEU A CA 1
ATOM 1325 C C . LEU A 1 166 ? -3.960 5.701 -24.641 1.00 91.25 166 LEU A C 1
ATOM 1327 O O . LEU A 1 166 ? -5.088 6.042 -24.995 1.00 91.25 166 LEU A O 1
ATOM 1331 N N . LEU A 1 167 ? -3.296 6.326 -23.666 1.00 89.94 167 LEU A N 1
ATOM 1332 C CA . LEU A 1 167 ? -3.859 7.445 -22.907 1.00 89.94 167 LEU A CA 1
ATOM 1333 C C . LEU A 1 167 ? -4.191 8.633 -23.817 1.00 89.94 167 LEU A C 1
ATOM 1335 O O . LEU A 1 167 ? -5.290 9.175 -23.739 1.00 89.94 167 LEU A O 1
ATOM 1339 N N . LYS A 1 168 ? -3.301 8.985 -24.755 1.00 91.75 168 LYS A N 1
ATOM 1340 C CA . LYS A 1 168 ? -3.572 10.037 -25.753 1.00 91.75 168 LYS A CA 1
ATOM 1341 C C . LYS A 1 168 ? -4.793 9.720 -26.620 1.00 91.75 168 LYS A C 1
ATOM 1343 O O . LYS A 1 168 ? -5.569 10.620 -26.934 1.00 91.75 168 LYS A O 1
ATOM 1348 N N . LYS A 1 169 ? -4.974 8.455 -27.018 1.00 93.88 169 LYS A N 1
ATOM 1349 C CA . LYS A 1 169 ? -6.146 8.026 -27.800 1.00 93.88 169 LYS A CA 1
ATOM 1350 C C . LYS A 1 169 ? -7.439 8.138 -26.997 1.00 93.88 169 LYS A C 1
ATOM 1352 O O . LYS A 1 169 ? -8.420 8.633 -27.541 1.00 93.88 169 LYS A O 1
ATOM 1357 N N . LEU A 1 170 ? -7.429 7.714 -25.733 1.00 92.62 170 LEU A N 1
ATOM 1358 C CA . LEU A 1 170 ? -8.594 7.798 -24.848 1.00 92.62 170 LEU A CA 1
ATOM 1359 C C . LEU A 1 170 ? -8.992 9.255 -24.576 1.00 92.62 170 LEU A C 1
ATOM 1361 O O . LEU A 1 170 ? -10.166 9.593 -24.704 1.00 92.62 170 LEU A O 1
ATOM 1365 N N . LEU A 1 171 ? -8.019 10.133 -24.313 1.00 92.50 171 LEU A N 1
ATOM 1366 C CA . LEU A 1 171 ? -8.269 11.569 -24.128 1.00 92.50 171 LEU A CA 1
ATOM 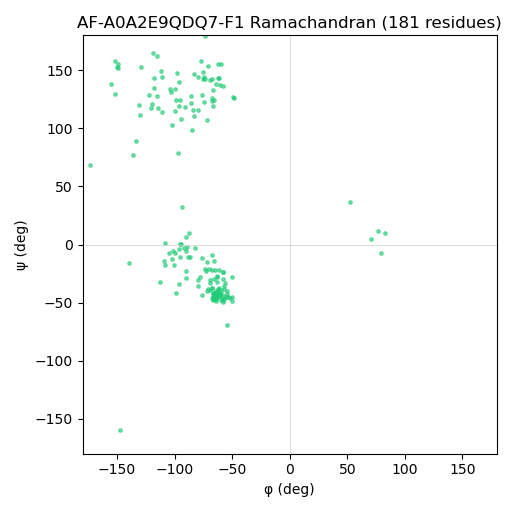1367 C C . LEU A 1 171 ? -8.912 12.199 -25.372 1.00 92.50 171 LEU A C 1
ATOM 1369 O O . LEU A 1 171 ? -9.934 12.877 -25.275 1.00 92.50 171 LEU A O 1
ATOM 1373 N N . LYS A 1 172 ? -8.395 11.885 -26.564 1.00 93.12 172 LYS A N 1
ATOM 1374 C CA . LYS A 1 172 ? -8.971 12.375 -27.824 1.00 93.12 172 LYS A CA 1
ATOM 1375 C C . LYS A 1 172 ? -10.400 11.868 -28.068 1.00 93.12 172 LYS A C 1
ATOM 1377 O O . LYS A 1 172 ? -11.197 12.562 -28.691 1.00 93.12 172 LYS A O 1
ATOM 1382 N N . GLN A 1 173 ? -10.732 10.660 -27.609 1.00 92.88 173 GLN A N 1
ATOM 1383 C CA . GLN A 1 173 ? -12.092 10.120 -27.711 1.00 92.88 173 GLN A CA 1
ATOM 1384 C C . GLN A 1 173 ? -13.061 10.829 -26.759 1.00 92.88 173 GLN A C 1
ATOM 1386 O O . GLN A 1 173 ? -14.186 11.109 -27.164 1.00 92.88 173 GLN A O 1
ATOM 1391 N N . SER A 1 174 ? -12.631 11.180 -25.541 1.00 90.19 174 SER A N 1
ATOM 1392 C CA . SER A 1 174 ? -13.477 11.940 -24.608 1.00 90.19 174 SER A CA 1
ATOM 1393 C C . SER A 1 174 ? -13.791 13.361 -25.086 1.00 90.19 174 SER A C 1
ATOM 1395 O O . SER A 1 174 ? -14.876 13.865 -24.817 1.00 90.19 174 SER A O 1
ATOM 1397 N N . GLU A 1 175 ? -12.894 13.986 -25.854 1.00 92.00 175 GLU A N 1
ATOM 1398 C CA . GLU A 1 175 ? -13.106 15.329 -26.416 1.00 92.00 175 GLU A CA 1
ATOM 1399 C C . GLU A 1 175 ? -14.117 15.351 -27.580 1.00 92.00 175 GLU A C 1
ATOM 1401 O O . GLU A 1 175 ? -14.686 16.397 -27.876 1.00 92.00 175 GLU A O 1
ATOM 1406 N N . GLY A 1 176 ? -14.361 14.214 -28.243 1.00 81.81 176 GLY A N 1
ATOM 1407 C CA . GLY A 1 176 ? -15.228 14.123 -29.425 1.00 81.81 176 GLY A CA 1
ATOM 1408 C C . GLY A 1 176 ? -16.718 13.887 -29.148 1.00 81.81 176 GLY A C 1
ATOM 1409 O O . GLY A 1 176 ? -17.518 13.995 -30.073 1.00 81.81 176 GLY A O 1
ATOM 1410 N N . CYS A 1 177 ? -17.107 13.565 -27.910 1.00 72.81 177 CYS A N 1
ATOM 1411 C CA . CYS A 1 177 ? -18.495 13.226 -27.555 1.00 72.81 177 CYS A CA 1
ATOM 1412 C C . CYS A 1 177 ? -19.324 14.412 -27.024 1.00 72.81 177 CYS A C 1
ATOM 1414 O O . CYS A 1 177 ? -20.495 14.235 -26.709 1.00 72.81 177 CYS A O 1
ATOM 1416 N N . SER A 1 178 ? -18.759 15.617 -26.929 1.00 73.44 178 SER A N 1
ATOM 1417 C CA . SER A 1 178 ? -19.409 16.800 -26.336 1.00 73.44 178 SER A CA 1
ATOM 1418 C C . SER A 1 178 ? -20.267 17.627 -27.309 1.00 73.44 178 SER A C 1
ATOM 1420 O O . SER A 1 178 ? -20.706 18.720 -26.958 1.00 73.44 178 SER A O 1
ATOM 1422 N N . GLY A 1 179 ? -20.534 17.136 -28.524 1.00 67.00 179 GLY A N 1
ATOM 1423 C CA . GLY A 1 179 ? -21.244 17.899 -29.552 1.00 67.00 179 GLY A CA 1
ATOM 1424 C C . GLY A 1 179 ? -22.302 17.092 -30.291 1.00 67.00 179 GLY A C 1
ATOM 1425 O O . GLY A 1 179 ? -22.045 16.667 -31.410 1.00 67.00 179 GLY A O 1
ATOM 1426 N N . ASN A 1 180 ? -23.467 16.873 -29.672 1.00 58.62 180 ASN A N 1
ATOM 1427 C CA . ASN A 1 180 ? -24.750 16.661 -30.361 1.00 58.62 180 ASN A CA 1
ATOM 1428 C C . ASN A 1 180 ? -25.904 16.595 -29.345 1.00 58.62 180 ASN A C 1
ATOM 1430 O O . ASN A 1 180 ? -26.521 15.556 -29.170 1.00 58.62 180 ASN A O 1
ATOM 1434 N N . ASP A 1 181 ? -26.203 17.724 -28.706 1.00 62.59 181 ASP A N 1
ATOM 1435 C CA . ASP A 1 181 ? -27.522 17.982 -28.124 1.00 62.59 181 ASP A CA 1
ATOM 1436 C C . ASP A 1 181 ? -27.930 19.399 -28.539 1.00 62.59 181 ASP A C 1
ATOM 1438 O O . ASP A 1 181 ? -27.603 20.406 -27.913 1.00 62.59 181 ASP A O 1
ATOM 1442 N N . SER A 1 182 ? -28.582 19.494 -29.692 1.00 68.00 182 SER A N 1
ATOM 1443 C CA . SER A 1 182 ? -29.363 20.664 -30.078 1.00 68.00 182 SER A CA 1
ATOM 1444 C C . SER A 1 182 ? -30.725 20.153 -30.521 1.00 68.00 182 SER A C 1
ATOM 1446 O O . SER A 1 182 ? -30.831 19.423 -31.506 1.00 68.00 182 SER A O 1
ATOM 1448 N N . ILE A 1 183 ? -31.708 20.486 -29.685 1.00 65.44 183 ILE A N 1
ATOM 1449 C CA . ILE A 1 183 ? -33.153 20.295 -29.840 1.00 65.44 183 ILE A CA 1
ATOM 1450 C C . ILE A 1 183 ? -33.659 21.123 -31.024 1.00 65.44 183 ILE A C 1
ATOM 1452 O O . ILE A 1 183 ? -33.184 22.273 -31.171 1.00 65.44 183 ILE A O 1
#

Nearest PDB structures (foldseek):
  8emr-assembly1_A  TM=8.610E-01  e=2.806E+00  Homo sapiens
  8d43-assembly1_A  TM=8.705E-01  e=3.590E+00  Homo sapiens
  7kry-assembly2_C  TM=7.693E-01  e=5.526E+00  Mus musculus
  2p4o-assembly1_A  TM=5.788E-01  e=3.818E+00  Nostoc punctiforme PCC 73102
  7kbj-assembly1_G  TM=5.634E-01  e=3.590E+00  Mus musculus

Mean predicted aligned error: 4.8 Å

pLDDT: mean 93.42, std 7.65, range [58.62, 98.62]

Secondary structure (DSSP, 8-state):
-----B-TTS-B-PBPTTT-SBP-SSEE--------TTSTTGGGTT--EEHHHHHH-TTHHHHHHHHHHHHHHHHHS-SSEEEEEE-SSEEEEEETTTTEEEEEETTT--EEEEEGGGHHHHHHS--TTT--SHHHHHHHHHHHHHHTT--PPPP-HHHHHHHHHHHHHHHHHHHTSS-----

Sequence (183 aa):
MALIIQDEDGNIESTCCLCGEILCEPFYATSHFIADSNHPLFEFSDAPMHWSCYALWPDQTAFADLLFQTKAQNAANDELWTVIFQNQTALVTYGRAVAELDVLLRKSGSSFRVHRDNWRNWCESDWPRDVSHSLEARALSEALPLLKDITLPPRDLRAEARLSDLLKKLLKQSEGCSGNDSI

Solvent-accessible surface area (backbone atoms only — not comparable to full-atom values): 10630 Å² total; per-residue (Å²): 97,42,84,76,45,57,50,99,85,65,48,61,66,35,49,13,77,81,79,65,46,70,45,55,88,68,62,42,66,40,51,65,71,61,86,51,81,82,44,94,61,28,80,58,39,26,35,41,26,36,45,69,55,48,75,67,38,89,58,39,59,61,52,12,43,50,52,44,52,48,51,55,55,49,31,75,73,38,94,56,31,43,72,79,44,75,64,93,42,36,37,32,33,38,29,49,50,75,45,30,32,42,40,35,27,32,68,54,52,48,72,45,80,38,50,58,93,45,45,65,62,56,74,70,50,84,69,79,84,86,50,85,43,74,63,45,46,49,31,48,63,72,29,46,76,66,57,69,72,60,79,77,79,80,84,47,67,67,47,31,50,52,44,54,54,49,51,54,52,53,55,57,53,65,68,66,72,82,78,85,89,81,134

Foldseek 3Di:
DQDFDADPVRHTQAAAPQPRHTDDPPKDAAAAQDPDPPPPCNVRRSGIHHLVSLVPPPCNLVVLQSLQVSVVVVQVVDPQWHFQDDDPFWTWIARQQQQWIWIQGSQRRDIDIDRNVCQQVVLPDDDPPPDRDPSSVVSCVVCSVVSNPGDDDDHPVVSNVVSVVVVVVVVVVVVPPPDDDDD

Radius of gyration: 19.11 Å; Cα contacts (8 Å, |Δi|>4): 252; chains: 1; bounding box: 53×37×48 Å